Protein AF-Q6XIW9-F1 (afdb_monomer)

Mean predicted aligned error: 9.24 Å

Foldseek 3Di:
DQAADDDDPQWADDNSDTHNADDFQFEDDPRYTDGADPQARHANDNDQQGHPHGDPCWFRDNSHTHNAADFQWEQDPNGTDGEDPQARHAHDHDQQGHPHGDPQWADDNSHTHHADQQWEQDPVVRDTHGEDPQAPGAHDHDQQTHPAGDPPWFAQPVSRGTDHQDDDDPPDDPDDDDDRRPTDD

Structure (mmCIF, N/CA/C/O backbone):
data_AF-Q6XIW9-F1
#
_entry.id   AF-Q6XIW9-F1
#
loop_
_atom_site.group_PDB
_atom_site.id
_atom_site.type_symbol
_atom_site.label_atom_id
_atom_site.label_alt_id
_atom_site.label_comp_id
_atom_site.label_asym_id
_atom_site.label_entity_id
_atom_site.label_seq_id
_atom_site.pdbx_PDB_ins_code
_atom_site.Cartn_x
_atom_site.Cartn_y
_atom_site.Cartn_z
_atom_site.occupancy
_atom_site.B_iso_or_equiv
_atom_site.auth_seq_id
_atom_site.auth_comp_id
_atom_site.auth_asym_id
_atom_site.auth_atom_id
_atom_site.pdbx_PDB_model_num
ATOM 1 N N . ARG A 1 1 ? -23.287 0.202 49.240 1.00 49.03 1 ARG A N 1
ATOM 2 C CA . ARG A 1 1 ? -21.920 0.580 49.681 1.00 49.03 1 ARG A CA 1
ATOM 3 C C . ARG A 1 1 ? -20.988 0.282 48.503 1.00 49.03 1 ARG A C 1
ATOM 5 O O . ARG A 1 1 ? -20.783 -0.885 48.212 1.00 49.03 1 ARG A O 1
ATOM 12 N N . THR A 1 2 ? -20.553 1.302 47.763 1.00 61.16 2 THR A N 1
ATOM 13 C CA . THR A 1 2 ? -19.802 1.214 46.491 1.00 61.16 2 THR A CA 1
ATOM 14 C C . THR A 1 2 ? -18.292 1.179 46.742 1.00 61.16 2 THR A C 1
ATOM 16 O O . THR A 1 2 ? -17.589 2.167 46.564 1.00 61.16 2 THR A O 1
ATOM 19 N N . ASN A 1 3 ? -17.796 0.061 47.274 1.00 70.12 3 ASN A N 1
ATOM 20 C CA . ASN A 1 3 ? -16.362 -0.133 47.512 1.00 70.12 3 ASN A CA 1
ATOM 21 C C . ASN A 1 3 ? -16.025 -1.629 47.446 1.00 70.12 3 ASN A C 1
ATOM 23 O O . ASN A 1 3 ? -15.619 -2.251 48.427 1.00 70.12 3 ASN A O 1
ATOM 27 N N . CYS A 1 4 ? -16.343 -2.236 46.305 1.00 81.69 4 CYS A N 1
ATOM 28 C CA . CYS A 1 4 ? -16.067 -3.636 46.047 1.00 81.69 4 CYS A CA 1
ATOM 29 C C . CYS A 1 4 ? -14.591 -3.822 45.683 1.00 81.69 4 CYS A C 1
ATOM 31 O O . CYS A 1 4 ? -14.048 -3.055 44.890 1.00 81.69 4 CYS A O 1
ATOM 33 N N . SER A 1 5 ? -13.950 -4.842 46.249 1.00 84.81 5 SER A N 1
ATOM 34 C CA . SER A 1 5 ? -12.561 -5.214 45.952 1.00 84.81 5 SER A CA 1
ATOM 35 C C . SER A 1 5 ? -12.439 -6.563 45.242 1.00 84.81 5 SER A C 1
ATOM 37 O O . SER A 1 5 ? -11.361 -6.897 44.759 1.00 84.81 5 SER A O 1
ATOM 39 N N . ASN A 1 6 ? -13.519 -7.348 45.172 1.00 86.31 6 ASN A N 1
ATOM 40 C CA . ASN A 1 6 ? -13.535 -8.651 44.515 1.00 86.31 6 ASN A CA 1
ATOM 41 C C . ASN A 1 6 ? -14.939 -8.969 43.987 1.00 86.31 6 ASN A C 1
ATOM 43 O O . ASN A 1 6 ? -15.930 -8.750 44.682 1.00 86.31 6 ASN A O 1
ATOM 47 N N . CYS A 1 7 ? -15.012 -9.501 42.772 1.00 89.81 7 CYS A N 1
ATOM 48 C CA . CYS A 1 7 ? -16.256 -9.811 42.091 1.00 89.81 7 CYS A CA 1
ATOM 49 C C . CYS A 1 7 ? -16.487 -11.320 42.002 1.00 89.81 7 CYS A C 1
ATOM 51 O O . CYS A 1 7 ? -15.556 -12.111 41.856 1.00 89.81 7 CYS A O 1
ATOM 53 N N . SER A 1 8 ? -17.754 -11.733 42.081 1.00 91.44 8 SER A N 1
ATOM 54 C CA . SER A 1 8 ? -18.134 -13.120 41.806 1.00 91.44 8 SER A CA 1
ATOM 55 C C . SER A 1 8 ? -17.713 -13.527 40.391 1.00 91.44 8 SER A C 1
ATOM 57 O O . SER A 1 8 ? -17.615 -12.691 39.494 1.00 91.44 8 SER A O 1
ATOM 59 N N . LYS A 1 9 ? -17.477 -14.825 40.178 1.00 87.81 9 LYS A N 1
ATOM 60 C CA . LYS A 1 9 ? -17.025 -15.356 38.884 1.00 87.81 9 LYS A CA 1
ATOM 61 C C . LYS A 1 9 ? -17.971 -14.925 37.751 1.00 87.81 9 LYS A C 1
ATOM 63 O O . LYS A 1 9 ? -19.173 -15.151 37.848 1.00 87.81 9 LYS A O 1
ATOM 68 N N . GLY A 1 10 ? -17.411 -14.352 36.683 1.00 86.81 10 GLY A N 1
ATOM 69 C CA . GLY A 1 10 ? -18.165 -13.837 35.531 1.00 86.81 10 GLY A CA 1
ATOM 70 C C . GLY A 1 10 ? -18.572 -12.362 35.631 1.00 86.81 10 GLY A C 1
ATOM 71 O O . GLY A 1 10 ? -19.269 -11.877 34.747 1.00 86.81 10 GLY A O 1
ATOM 72 N N . LEU A 1 11 ? -18.157 -11.662 36.691 1.00 92.88 11 LEU A N 1
ATOM 73 C CA . LEU A 1 11 ? -18.273 -10.212 36.819 1.00 92.88 11 LEU A CA 1
ATOM 74 C C . LEU A 1 11 ? -16.888 -9.561 36.798 1.00 92.88 11 LEU A C 1
ATOM 76 O O . LEU A 1 11 ? -15.910 -10.121 37.290 1.00 92.88 11 LEU A O 1
ATOM 80 N N . GLU A 1 12 ? -16.853 -8.334 36.300 1.00 93.94 12 GLU A N 1
ATOM 81 C CA . GLU A 1 12 ? -15.661 -7.523 36.109 1.00 93.94 12 GLU A CA 1
ATOM 82 C C . GLU A 1 12 ? -15.655 -6.349 37.092 1.00 93.94 12 GLU A C 1
ATOM 84 O O . GLU A 1 12 ? -16.654 -5.637 37.237 1.00 93.94 12 GLU A O 1
ATOM 89 N N . LEU A 1 13 ? -14.529 -6.127 37.765 1.00 93.62 13 LEU A N 1
ATOM 90 C CA . LEU A 1 13 ? -14.358 -5.014 38.690 1.00 93.62 13 LEU A CA 1
ATOM 91 C C . LEU A 1 13 ? -14.046 -3.717 37.931 1.00 93.62 13 LEU A C 1
ATOM 93 O O . LEU A 1 13 ? -13.037 -3.622 37.231 1.00 93.62 13 LEU A O 1
ATOM 97 N N . GLN A 1 14 ? -14.865 -2.684 38.130 1.00 93.44 14 GLN A N 1
ATOM 98 C CA . GLN A 1 14 ? -14.654 -1.348 37.575 1.00 93.44 14 GLN A CA 1
ATOM 99 C C . GLN A 1 14 ? -15.041 -0.270 38.592 1.00 93.44 14 GLN A C 1
ATOM 101 O O . GLN A 1 14 ? -16.184 -0.208 39.031 1.00 93.44 14 GLN A O 1
ATOM 106 N N . ASN A 1 15 ? -14.094 0.600 38.960 1.00 89.88 15 ASN A N 1
ATOM 107 C CA . ASN A 1 15 ? -14.312 1.723 39.889 1.00 89.88 15 ASN A CA 1
ATOM 108 C C . ASN A 1 15 ? -15.028 1.330 41.204 1.00 89.88 15 ASN A C 1
ATOM 110 O O . ASN A 1 15 ? -15.858 2.078 41.713 1.00 89.88 15 ASN A O 1
ATOM 114 N N . GLY A 1 16 ? -14.718 0.150 41.753 1.00 89.19 16 GLY A N 1
ATOM 115 C CA . GLY A 1 16 ? -15.326 -0.343 42.995 1.00 89.19 16 GLY A CA 1
ATOM 116 C C . GLY A 1 16 ? -16.720 -0.963 42.833 1.00 89.19 16 GLY A C 1
ATOM 117 O O . GLY A 1 16 ? -17.386 -1.219 43.838 1.00 89.19 16 GLY A O 1
ATOM 118 N N . GLU A 1 17 ? -17.159 -1.227 41.601 1.00 92.12 17 GLU A N 1
ATOM 119 C CA . GLU A 1 17 ? -18.410 -1.914 41.267 1.00 92.12 17 GLU A CA 1
ATOM 120 C C . GLU A 1 17 ? -18.136 -3.170 40.434 1.00 92.12 17 GLU A C 1
ATOM 122 O O . GLU A 1 17 ? -17.231 -3.185 39.602 1.00 92.12 17 GLU A O 1
ATOM 127 N N . CYS A 1 18 ? -18.936 -4.216 40.635 1.00 93.00 18 CYS A N 1
ATOM 128 C CA . CYS A 1 18 ? -18.905 -5.410 39.794 1.00 93.00 18 CYS A CA 1
ATOM 129 C C . CYS A 1 18 ? -19.936 -5.280 38.679 1.00 93.00 18 CYS A C 1
ATOM 131 O O . CYS A 1 18 ? -21.112 -5.034 38.951 1.00 93.00 18 CYS A O 1
ATOM 133 N N . ARG A 1 19 ? -19.501 -5.458 37.435 1.00 92.50 19 ARG A N 1
ATOM 134 C CA . ARG A 1 19 ? -20.331 -5.314 36.236 1.00 92.50 19 ARG A CA 1
ATOM 135 C C . ARG A 1 19 ? -20.256 -6.579 35.394 1.00 92.50 19 ARG A C 1
ATOM 137 O O . ARG A 1 19 ? -19.263 -7.289 35.437 1.00 92.50 19 ARG A O 1
ATOM 144 N N . THR A 1 20 ? -21.299 -6.875 34.628 1.00 92.38 20 THR A N 1
ATOM 145 C CA . THR A 1 20 ? -21.297 -8.023 33.702 1.00 92.38 20 THR A CA 1
ATOM 146 C C . THR A 1 20 ? -20.416 -7.779 32.481 1.00 92.38 20 THR A C 1
ATOM 148 O O . THR A 1 20 ? -19.881 -8.716 31.906 1.00 92.38 20 THR A O 1
ATOM 151 N N . THR A 1 21 ? -20.269 -6.516 32.087 1.00 92.31 21 THR A N 1
ATOM 152 C CA . THR A 1 21 ? -19.436 -6.073 30.969 1.00 92.31 21 THR A CA 1
ATOM 153 C C . THR A 1 21 ? -18.747 -4.770 31.344 1.00 92.31 21 THR A C 1
ATOM 155 O O . THR A 1 21 ? -19.343 -3.908 31.999 1.00 92.31 21 THR A O 1
ATOM 158 N N . CYS A 1 22 ? -17.495 -4.615 30.921 1.00 94.50 22 CYS A N 1
ATOM 159 C CA . CYS A 1 22 ? -16.774 -3.360 31.079 1.00 94.50 22 CYS A CA 1
ATOM 160 C C . CYS A 1 22 ? -17.445 -2.235 30.289 1.00 94.50 22 CYS A C 1
ATOM 162 O O . CYS A 1 22 ? -18.002 -2.472 29.220 1.00 94.50 22 CYS A O 1
ATOM 164 N N . ALA A 1 23 ? -17.405 -1.015 30.830 1.00 94.69 23 ALA A N 1
ATOM 165 C CA . ALA A 1 23 ? -17.865 0.162 30.097 1.00 94.69 23 ALA A CA 1
ATOM 166 C C . ALA A 1 23 ? -16.987 0.441 28.863 1.00 94.69 23 ALA A C 1
ATOM 168 O O . ALA A 1 23 ? -15.820 0.043 28.835 1.00 94.69 23 ALA A O 1
ATOM 169 N N . ASP A 1 24 ? -17.521 1.188 27.895 1.00 94.38 24 ASP A N 1
ATOM 170 C CA . ASP A 1 24 ? -16.767 1.629 26.717 1.00 94.38 24 ASP A CA 1
ATOM 171 C C . ASP A 1 24 ? -15.449 2.313 27.113 1.00 94.38 24 ASP A C 1
ATOM 173 O O . ASP A 1 24 ? -15.343 2.987 28.144 1.00 94.38 24 ASP A O 1
ATOM 177 N N . GLY A 1 25 ? -14.413 2.106 26.303 1.00 95.75 25 GLY A N 1
ATOM 178 C CA . GLY A 1 25 ? -13.040 2.498 26.622 1.00 95.75 25 GLY A CA 1
ATOM 179 C C . GLY A 1 25 ? -12.308 1.545 27.575 1.00 95.75 25 GLY A C 1
ATOM 180 O O . GLY A 1 25 ? -11.162 1.826 27.938 1.00 95.75 25 GLY A O 1
ATOM 181 N N . TYR A 1 26 ? -12.920 0.422 27.964 1.00 96.62 26 TYR A N 1
ATOM 182 C CA . TYR A 1 26 ? -12.302 -0.621 28.782 1.00 96.62 26 TYR A CA 1
ATOM 183 C C . TYR A 1 26 ? -12.531 -2.020 28.189 1.00 96.62 26 TYR A C 1
ATOM 185 O O . TYR A 1 26 ? -13.532 -2.271 27.525 1.00 96.62 26 TYR A O 1
ATOM 193 N N . TYR A 1 27 ? -11.617 -2.945 28.474 1.00 96.06 27 TYR A N 1
ATOM 194 C CA . TYR A 1 27 ? -11.730 -4.368 28.152 1.00 96.06 27 TYR A CA 1
ATOM 195 C C . TYR A 1 27 ? -11.583 -5.215 29.421 1.00 96.06 27 TYR A C 1
ATOM 197 O O . TYR A 1 27 ? -11.014 -4.760 30.417 1.00 96.06 27 TYR A O 1
ATOM 205 N N . SER A 1 28 ? -12.108 -6.442 29.391 1.00 95.19 28 SER A N 1
ATOM 206 C CA . SER A 1 28 ? -11.937 -7.396 30.492 1.00 95.19 28 SER A CA 1
ATOM 207 C C . SER A 1 28 ? -10.522 -7.971 30.475 1.00 95.19 28 SER A C 1
ATOM 209 O O . SER A 1 28 ? -10.100 -8.591 29.497 1.00 95.19 28 SER A O 1
ATOM 211 N N . ASP A 1 29 ? -9.807 -7.782 31.578 1.00 94.62 29 ASP A N 1
ATOM 212 C CA . ASP A 1 29 ? -8.536 -8.426 31.870 1.00 94.62 29 ASP A CA 1
ATOM 213 C C . ASP A 1 29 ? -8.636 -9.131 33.225 1.00 94.62 29 ASP A C 1
ATOM 215 O O . ASP A 1 29 ? -8.584 -8.512 34.287 1.00 94.62 29 ASP A O 1
ATOM 219 N N . ARG A 1 30 ? -8.805 -10.457 33.187 1.00 92.00 30 ARG A N 1
ATOM 220 C CA . ARG A 1 30 ? -8.793 -11.332 34.376 1.00 92.00 30 ARG A CA 1
ATOM 221 C C . ARG A 1 30 ? -9.758 -10.890 35.493 1.00 92.00 30 ARG A C 1
ATOM 223 O O . ARG A 1 30 ? -9.406 -10.963 36.669 1.00 92.00 30 ARG A O 1
ATOM 230 N N . GLY A 1 31 ? -10.978 -10.478 35.142 1.00 90.94 31 GLY A N 1
ATOM 231 C CA . GLY A 1 31 ? -11.993 -10.053 36.115 1.00 90.94 31 GLY A CA 1
ATOM 232 C C . GLY A 1 31 ? -11.900 -8.576 36.511 1.00 90.94 31 GLY A C 1
ATOM 233 O O . GLY A 1 31 ? -12.562 -8.157 37.462 1.00 90.94 31 GLY A O 1
ATOM 234 N N . ILE A 1 32 ? -11.063 -7.783 35.837 1.00 93.69 32 ILE A N 1
ATOM 235 C CA . ILE A 1 32 ? -10.900 -6.344 36.059 1.00 93.69 32 ILE A CA 1
ATOM 236 C C . ILE A 1 32 ? -11.058 -5.621 34.722 1.00 93.69 32 ILE A C 1
ATOM 238 O O . ILE A 1 32 ? -10.520 -6.042 33.701 1.00 93.69 32 ILE A O 1
ATOM 242 N N . CYS A 1 33 ? -11.751 -4.487 34.730 1.00 95.75 33 CYS A N 1
ATOM 243 C CA . CYS A 1 33 ? -11.840 -3.631 33.556 1.00 95.75 33 CYS A CA 1
ATOM 244 C C . CYS A 1 33 ? -10.585 -2.765 33.414 1.00 95.75 33 CYS A C 1
ATOM 246 O O . CYS A 1 33 ? -10.398 -1.789 34.148 1.00 95.75 33 CYS A O 1
ATOM 248 N N . ALA A 1 34 ? -9.741 -3.097 32.441 1.00 95.94 34 ALA A N 1
ATOM 249 C CA . ALA A 1 34 ? -8.544 -2.342 32.086 1.00 95.94 34 ALA A CA 1
ATOM 250 C C . ALA A 1 34 ? -8.830 -1.379 30.924 1.00 95.94 34 ALA A C 1
ATOM 252 O O . ALA A 1 34 ? -9.657 -1.661 30.063 1.00 95.94 34 ALA A O 1
ATOM 253 N N . LYS A 1 35 ? -8.164 -0.219 30.891 1.00 96.69 35 LYS A N 1
ATOM 254 C CA . LYS A 1 35 ? -8.382 0.787 29.837 1.00 96.69 35 LYS A CA 1
ATOM 255 C C . LYS A 1 35 ? -7.876 0.305 28.477 1.00 96.69 35 LYS A C 1
ATOM 257 O O . LYS A 1 35 ? -6.808 -0.299 28.384 1.00 96.69 35 LYS A O 1
ATOM 262 N N . CYS A 1 36 ? -8.612 0.658 27.432 1.00 97.69 36 CYS A N 1
ATOM 263 C CA . CYS A 1 36 ? -8.179 0.542 26.046 1.00 97.69 36 CYS A CA 1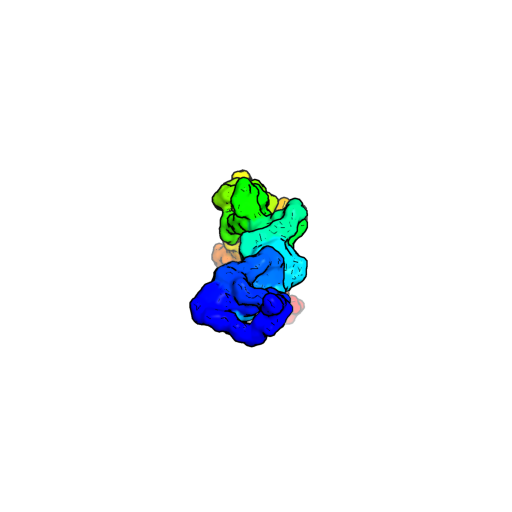
ATOM 264 C C . CYS A 1 36 ? -7.010 1.480 25.723 1.00 97.69 36 CYS A C 1
ATOM 266 O O . CYS A 1 36 ? -6.731 2.442 26.446 1.00 97.69 36 CYS A O 1
ATOM 268 N N . TYR A 1 37 ? -6.354 1.232 24.587 1.00 97.38 37 TYR A N 1
ATOM 269 C CA . TYR A 1 37 ? -5.427 2.200 24.010 1.00 97.38 37 TYR A CA 1
ATOM 270 C C . TYR A 1 37 ? -6.163 3.503 23.646 1.00 97.38 37 TYR A C 1
ATOM 272 O O . TYR A 1 37 ? -7.317 3.465 23.223 1.00 97.38 37 TYR A O 1
ATOM 280 N N . LEU A 1 38 ? -5.495 4.656 23.793 1.00 95.19 38 LEU A N 1
ATOM 281 C CA . LEU A 1 38 ? -6.137 5.983 23.754 1.00 95.19 38 LEU A CA 1
ATOM 282 C C . LEU A 1 38 ? -6.871 6.309 22.444 1.00 95.19 38 LEU A C 1
ATOM 284 O O . LEU A 1 38 ? -7.744 7.170 22.437 1.00 95.19 38 LEU A O 1
ATOM 288 N N . SER A 1 39 ? -6.500 5.659 21.337 1.00 94.69 39 SER A N 1
ATOM 289 C CA . SER A 1 39 ? -7.117 5.881 20.025 1.00 94.69 39 SER A CA 1
ATOM 290 C C . SER A 1 39 ? -8.382 5.050 19.792 1.00 94.69 39 SER A C 1
ATOM 292 O O . SER A 1 39 ? -9.046 5.254 18.780 1.00 94.69 39 SER A O 1
ATOM 294 N N . CYS A 1 40 ? -8.707 4.097 20.671 1.00 96.94 40 CYS A N 1
ATOM 295 C CA . CYS A 1 40 ? -9.878 3.236 20.526 1.00 96.94 40 CYS A CA 1
ATOM 296 C C . CYS A 1 40 ? -11.088 3.818 21.270 1.00 96.94 40 CYS A C 1
ATOM 298 O O . CYS A 1 40 ? -10.949 4.344 22.373 1.00 96.94 40 CYS A O 1
ATOM 300 N N . HIS A 1 41 ? -12.289 3.635 20.720 1.00 96.88 41 HIS A N 1
ATOM 301 C CA . HIS A 1 41 ? -13.531 3.836 21.472 1.00 96.88 41 HIS A CA 1
ATOM 302 C C . HIS A 1 41 ? -13.879 2.591 22.302 1.00 96.88 41 HIS A C 1
ATOM 304 O O . HIS A 1 41 ? -14.126 2.690 23.500 1.00 96.88 41 HIS A O 1
ATOM 310 N N . THR A 1 42 ? -13.798 1.405 21.695 1.00 97.25 42 THR A N 1
ATOM 311 C CA . THR A 1 42 ? -13.854 0.101 22.378 1.00 97.25 42 THR A CA 1
ATOM 312 C C . THR A 1 42 ? -12.724 -0.789 21.870 1.00 97.25 42 THR A C 1
ATOM 314 O O . THR A 1 42 ? -12.196 -0.570 20.775 1.00 97.25 42 THR A O 1
ATOM 317 N N . CYS A 1 43 ? -12.307 -1.780 22.656 1.00 97.44 43 CYS A N 1
ATOM 318 C CA . CYS A 1 43 ? -11.175 -2.636 22.317 1.00 97.44 43 CYS A CA 1
ATOM 319 C C . CYS A 1 43 ? -11.358 -4.065 22.832 1.00 97.44 43 CYS A C 1
ATOM 321 O O . CYS A 1 43 ? -12.097 -4.315 23.781 1.00 97.44 43 CYS A O 1
ATOM 323 N N . SER A 1 44 ? -10.636 -4.999 22.220 1.00 96.50 44 SER A N 1
ATOM 324 C CA . SER A 1 44 ? -10.528 -6.387 22.673 1.00 96.50 44 SER A CA 1
ATOM 325 C C . SER A 1 44 ? -9.261 -6.638 23.499 1.00 96.50 44 SER A C 1
ATOM 327 O O . SER A 1 44 ? -9.000 -7.772 23.895 1.00 96.50 44 SER A O 1
ATOM 329 N N . GLY A 1 45 ? -8.430 -5.614 23.705 1.00 96.75 45 GLY A N 1
ATOM 330 C CA . GLY A 1 45 ? -7.164 -5.720 24.416 1.00 96.75 45 GLY A CA 1
ATOM 331 C C . GLY A 1 45 ? -6.417 -4.385 24.518 1.00 96.75 45 GLY A C 1
ATOM 332 O O . GLY A 1 45 ? -6.890 -3.361 24.021 1.00 96.75 45 GLY A O 1
ATOM 333 N N . PRO A 1 46 ? -5.235 -4.374 25.156 1.00 96.25 46 PRO A N 1
ATOM 334 C CA . PRO A 1 46 ? -4.535 -3.138 25.506 1.00 96.25 46 PRO A CA 1
ATOM 335 C C . PRO A 1 46 ? -3.784 -2.477 24.343 1.00 96.25 46 PRO A C 1
ATOM 337 O O . PRO A 1 46 ? -3.293 -1.357 24.493 1.00 96.25 46 PRO A O 1
ATOM 340 N N . ARG A 1 47 ? -3.596 -3.167 23.212 1.00 97.50 47 ARG A N 1
ATOM 341 C CA . ARG A 1 47 ? -2.741 -2.682 22.118 1.00 97.50 47 ARG A CA 1
ATOM 342 C C . ARG A 1 47 ? -3.507 -1.776 21.156 1.00 97.50 47 ARG A C 1
ATOM 344 O O . ARG A 1 47 ? -4.705 -1.927 20.952 1.00 97.50 47 ARG A O 1
ATOM 351 N N . ARG A 1 48 ? -2.770 -0.884 20.486 1.00 96.19 48 ARG A N 1
ATOM 352 C CA . ARG A 1 48 ? -3.308 0.053 19.481 1.00 96.19 48 ARG A CA 1
ATOM 353 C C . ARG A 1 48 ? -4.029 -0.611 18.304 1.00 96.19 48 ARG A C 1
ATOM 355 O O . ARG A 1 48 ? -4.910 0.008 17.730 1.00 96.19 48 ARG A O 1
ATOM 362 N N . ASN A 1 49 ? -3.662 -1.851 17.972 1.00 96.62 49 ASN A N 1
ATOM 363 C CA . ASN A 1 49 ? -4.245 -2.657 16.895 1.00 96.62 49 ASN A CA 1
ATOM 364 C C . ASN A 1 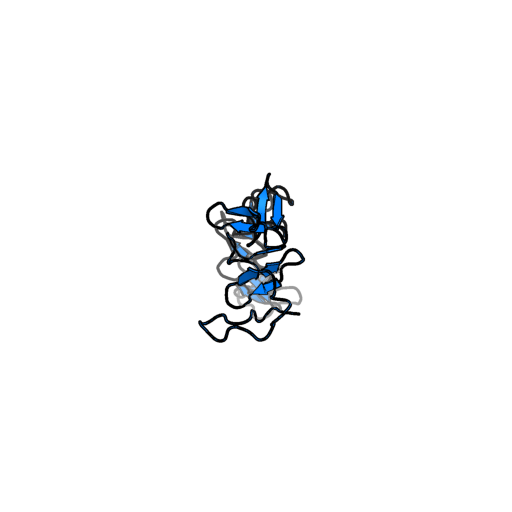49 ? -5.309 -3.655 17.385 1.00 96.62 49 ASN A C 1
ATOM 366 O O . ASN A 1 49 ? -5.603 -4.641 16.713 1.00 96.62 49 ASN A O 1
ATOM 370 N N . GLN A 1 50 ? -5.829 -3.444 18.592 1.00 97.50 50 GLN A N 1
ATOM 371 C CA . GLN A 1 50 ? -6.899 -4.241 19.189 1.00 97.50 50 GLN A CA 1
ATOM 372 C C . GLN A 1 50 ? -8.157 -3.392 19.409 1.00 97.50 50 GLN A C 1
ATOM 374 O O . GLN A 1 50 ? -8.978 -3.713 20.269 1.00 97.50 50 GLN A O 1
ATOM 379 N N . CYS A 1 51 ? -8.314 -2.297 18.662 1.00 96.94 51 CYS A N 1
ATOM 380 C CA . CYS A 1 51 ? -9.555 -1.538 18.649 1.00 96.94 51 CYS A CA 1
ATOM 381 C C . CYS A 1 51 ? -10.661 -2.360 17.970 1.00 96.94 51 CYS A C 1
ATOM 383 O O . CYS A 1 51 ? -10.436 -3.020 16.956 1.00 96.94 51 CYS A O 1
ATOM 385 N N . VAL A 1 52 ? -11.866 -2.288 18.529 1.00 95.56 52 VAL A N 1
ATOM 386 C CA . VAL 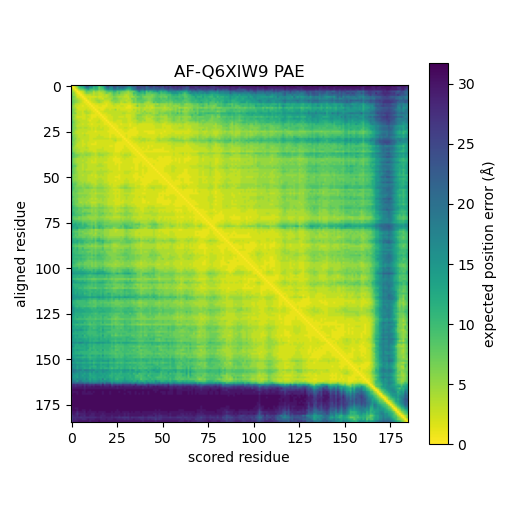A 1 52 ? -13.086 -2.896 17.972 1.00 95.56 52 VAL A CA 1
ATOM 387 C C . VAL A 1 52 ? -13.979 -1.815 17.370 1.00 95.56 52 VAL A C 1
ATOM 389 O O . VAL A 1 52 ? -14.555 -2.014 16.306 1.00 95.56 52 VAL A O 1
ATOM 392 N N . GLN A 1 53 ? -14.055 -0.648 18.013 1.00 95.62 53 GLN A N 1
ATOM 393 C CA . GLN A 1 53 ? -14.717 0.537 17.472 1.00 95.62 53 GLN A CA 1
ATOM 394 C C . GLN A 1 53 ? -13.828 1.761 17.642 1.00 95.62 53 GLN A C 1
ATOM 396 O O . GLN A 1 53 ? -13.057 1.870 18.603 1.00 95.62 53 GLN A O 1
ATOM 401 N N . CYS A 1 54 ? -13.978 2.698 16.714 1.00 95.62 54 CYS A N 1
ATOM 402 C CA . CYS A 1 54 ? -13.232 3.945 16.691 1.00 95.62 54 CYS A CA 1
ATOM 403 C C . CYS A 1 54 ? -14.081 5.125 17.168 1.00 95.62 54 CYS A C 1
ATOM 405 O O . CYS A 1 54 ? -15.310 5.058 17.106 1.00 95.62 54 CYS A O 1
ATOM 407 N N . PRO A 1 55 ? -13.442 6.209 17.645 1.00 95.12 55 PRO A N 1
ATOM 408 C CA . PRO A 1 55 ? -14.132 7.462 17.922 1.00 95.12 55 PRO A CA 1
ATOM 409 C C . PRO A 1 55 ? -14.922 7.958 16.703 1.00 95.12 55 PRO A C 1
ATOM 411 O O . PRO A 1 55 ? -14.582 7.648 15.560 1.00 95.12 55 PRO A O 1
ATOM 414 N N . ALA A 1 56 ? -15.961 8.760 16.933 1.00 93.81 56 ALA A N 1
ATOM 415 C CA . ALA A 1 56 ? -16.787 9.297 15.853 1.00 93.81 56 ALA A CA 1
ATOM 416 C C . ALA A 1 56 ? -15.937 10.016 14.784 1.00 93.81 56 ALA A C 1
ATOM 418 O O . ALA A 1 56 ? -15.063 10.823 15.103 1.00 93.81 56 ALA A O 1
ATOM 419 N N . GLY A 1 57 ? -16.197 9.702 13.512 1.00 92.38 57 GLY A N 1
ATOM 420 C CA . GLY A 1 57 ? -15.464 10.230 12.355 1.00 92.38 57 GLY A CA 1
ATOM 421 C C . GLY A 1 57 ? -14.202 9.446 11.973 1.00 92.38 57 GLY A C 1
ATOM 422 O O . GLY A 1 57 ? -13.758 9.555 10.834 1.00 92.38 57 GLY A O 1
ATOM 423 N N . TRP A 1 58 ? -13.662 8.613 12.865 1.00 95.12 58 TRP A N 1
ATOM 424 C CA . TRP A 1 58 ? -12.481 7.795 12.590 1.00 95.12 58 TRP A CA 1
ATOM 425 C C . TRP A 1 58 ? -12.868 6.461 11.949 1.00 95.12 58 TRP A C 1
ATOM 427 O O . TRP A 1 58 ? -13.966 5.941 12.148 1.00 95.12 58 TRP A O 1
ATOM 437 N N . GLN A 1 59 ? -11.942 5.895 11.188 1.00 95.31 59 GLN A N 1
ATOM 438 C CA . GLN A 1 59 ? -12.098 4.647 10.462 1.00 95.31 59 GLN A CA 1
ATOM 439 C C . GLN A 1 59 ? -11.282 3.532 11.115 1.00 95.31 59 GLN A C 1
ATOM 441 O O . GLN A 1 59 ? -10.125 3.732 11.490 1.00 95.31 59 GLN A O 1
ATOM 446 N N . LEU A 1 60 ? -11.878 2.344 11.219 1.00 95.69 60 LEU A N 1
ATOM 447 C CA . LEU A 1 60 ? -11.177 1.141 11.655 1.00 95.69 60 LEU A CA 1
ATOM 448 C C . LEU A 1 60 ? -10.455 0.514 10.457 1.00 95.69 60 LEU A C 1
ATOM 450 O O . LEU A 1 60 ? -11.095 0.172 9.463 1.00 95.69 60 LEU A O 1
ATOM 454 N N . ALA A 1 61 ? -9.141 0.335 10.567 1.00 96.50 61 ALA A N 1
ATOM 455 C CA . ALA A 1 61 ? -8.302 -0.350 9.590 1.00 96.50 61 ALA A CA 1
ATOM 456 C C . ALA A 1 61 ? -7.427 -1.381 10.313 1.00 96.50 61 ALA A C 1
ATOM 458 O O . ALA A 1 61 ? -6.596 -1.027 11.143 1.00 96.50 61 ALA A O 1
ATOM 459 N N . ALA A 1 62 ? -7.630 -2.672 10.028 1.00 94.31 62 ALA A N 1
ATOM 460 C CA . ALA A 1 62 ? -6.851 -3.774 10.612 1.00 94.31 62 ALA A CA 1
ATOM 461 C C . ALA A 1 62 ? -6.696 -3.720 12.155 1.00 94.31 62 ALA A C 1
ATOM 463 O O . ALA A 1 62 ? -5.640 -4.048 12.698 1.00 94.31 62 ALA A O 1
ATOM 464 N N . GLY A 1 63 ? -7.757 -3.313 12.861 1.00 95.12 63 GLY A N 1
ATOM 465 C CA . GLY A 1 63 ? -7.779 -3.204 14.325 1.00 95.12 63 GLY A CA 1
ATOM 466 C C . GLY A 1 63 ? -7.220 -1.891 14.881 1.00 95.12 63 GLY A C 1
ATOM 467 O O . GLY A 1 63 ? -7.189 -1.715 16.096 1.00 95.12 63 GLY A O 1
ATOM 468 N N . GLU A 1 64 ? -6.790 -0.963 14.028 1.00 96.56 64 GLU A N 1
ATOM 469 C CA . GLU A 1 64 ? -6.330 0.373 14.403 1.00 96.56 64 GLU A CA 1
ATOM 470 C C . GLU A 1 64 ? -7.327 1.446 13.965 1.00 96.56 64 GLU A C 1
ATOM 472 O O . GLU A 1 64 ? -7.999 1.313 12.944 1.00 96.56 64 GLU A O 1
ATOM 477 N N . CYS A 1 65 ? -7.411 2.531 14.730 1.00 96.00 65 CYS A N 1
ATOM 478 C CA . CYS A 1 65 ? -8.253 3.672 14.392 1.00 96.00 65 CYS A CA 1
ATOM 479 C C . CYS A 1 65 ? -7.433 4.768 13.719 1.00 96.00 65 CYS A C 1
ATOM 481 O O . CYS A 1 65 ? -6.434 5.227 14.274 1.00 96.00 65 CYS A O 1
ATOM 483 N N . HIS A 1 66 ? -7.904 5.228 12.563 1.00 95.62 66 HIS A N 1
ATOM 484 C CA . HIS A 1 66 ? -7.282 6.290 11.776 1.00 95.62 66 HIS A CA 1
ATOM 485 C C . HIS A 1 66 ? -8.298 7.391 11.435 1.00 95.62 66 HIS A C 1
ATOM 487 O O . HIS A 1 66 ? -9.476 7.084 11.277 1.00 95.62 66 HIS A O 1
ATOM 493 N N . PRO A 1 67 ? -7.887 8.662 11.281 1.00 94.44 67 PRO A N 1
ATOM 494 C CA . PRO A 1 67 ? -8.792 9.719 10.816 1.00 94.44 67 PRO A CA 1
ATOM 495 C C . PRO A 1 67 ? -9.357 9.440 9.414 1.00 94.44 67 PRO A C 1
ATOM 497 O O . PRO A 1 67 ? -10.530 9.685 9.151 1.00 94.44 67 PRO A O 1
ATOM 500 N N . GLU A 1 68 ? -8.531 8.866 8.538 1.00 94.31 68 GLU A N 1
ATOM 501 C CA . GLU A 1 68 ? -8.871 8.438 7.178 1.00 94.31 68 GLU A CA 1
ATOM 502 C C . GLU A 1 68 ? -8.253 7.062 6.903 1.00 94.31 68 GLU A C 1
ATOM 504 O O . GLU A 1 68 ? -7.375 6.618 7.648 1.00 94.31 68 GLU A O 1
ATOM 509 N N . CYS A 1 69 ? -8.696 6.369 5.849 1.00 95.81 69 CYS A N 1
ATOM 510 C CA . CYS A 1 69 ? -8.120 5.067 5.519 1.00 95.81 69 CYS A CA 1
ATOM 511 C C . CYS A 1 69 ? -6.635 5.201 5.148 1.00 95.81 69 CYS A C 1
ATOM 513 O O . CYS A 1 69 ? -6.307 5.994 4.264 1.00 95.81 69 CYS A O 1
ATOM 515 N N . PRO A 1 70 ? -5.736 4.451 5.814 1.00 95.62 70 PRO A N 1
ATOM 516 C CA . PRO A 1 70 ? -4.312 4.511 5.520 1.00 95.62 70 PRO A CA 1
ATOM 517 C C . PRO A 1 70 ? -3.995 3.904 4.146 1.00 95.62 70 PRO A C 1
ATOM 519 O O . PRO A 1 70 ? -4.811 3.200 3.550 1.00 95.62 70 PRO A O 1
ATOM 522 N N . GLU A 1 71 ? -2.777 4.147 3.658 1.00 95.06 71 GLU A N 1
ATOM 523 C CA . GLU A 1 71 ? -2.293 3.579 2.396 1.00 95.06 71 GLU A CA 1
ATOM 524 C C . GLU A 1 71 ? -2.440 2.047 2.373 1.00 95.06 71 GLU A C 1
ATOM 526 O O . GLU A 1 71 ? -2.199 1.362 3.370 1.00 95.06 71 GLU A O 1
ATOM 531 N N . GLY A 1 72 ? -2.860 1.504 1.228 1.00 96.12 72 GLY A N 1
ATOM 532 C CA . GLY A 1 72 ? -3.183 0.084 1.085 1.00 96.12 72 GLY A CA 1
ATOM 533 C C . GLY A 1 72 ? -4.582 -0.296 1.579 1.00 96.12 72 GLY A C 1
ATOM 534 O O . GLY A 1 72 ? -4.912 -1.484 1.585 1.00 96.12 72 GLY A O 1
ATOM 535 N N . PHE A 1 73 ? -5.411 0.681 1.960 1.00 97.44 73 PHE A N 1
ATOM 536 C CA . PHE A 1 73 ? -6.825 0.496 2.269 1.00 97.44 73 PHE A CA 1
ATOM 537 C C . PHE A 1 73 ? -7.697 1.474 1.477 1.00 97.44 73 PHE A C 1
ATOM 539 O O . PHE A 1 73 ? -7.289 2.595 1.185 1.00 97.44 73 PHE A O 1
ATOM 546 N N . TYR A 1 74 ? -8.925 1.058 1.181 1.00 96.38 74 TYR A N 1
ATOM 547 C CA . TYR A 1 74 ? -9.970 1.901 0.612 1.00 96.38 74 TYR A CA 1
ATOM 548 C C . TYR A 1 74 ? -11.158 1.988 1.571 1.00 96.38 74 TYR A C 1
ATOM 550 O O . TYR A 1 74 ? -11.374 1.115 2.419 1.00 96.38 74 TYR A O 1
ATOM 558 N N . LYS A 1 75 ? -11.929 3.069 1.456 1.00 95.19 75 LYS A N 1
ATOM 559 C CA . LYS A 1 75 ? -13.125 3.285 2.270 1.00 95.19 75 LYS A CA 1
ATOM 560 C C . LYS A 1 75 ? -14.295 2.482 1.703 1.00 95.19 75 LYS A C 1
ATOM 562 O O . LYS A 1 75 ? -14.586 2.580 0.517 1.00 95.19 75 LYS A O 1
ATOM 567 N N . SER A 1 76 ? -14.993 1.756 2.569 1.00 93.19 76 SER A N 1
ATOM 568 C CA . SER A 1 76 ? -16.232 1.036 2.259 1.00 93.19 76 SER A CA 1
ATOM 569 C C . SER A 1 76 ? -17.318 1.348 3.294 1.00 93.19 76 SER A C 1
ATOM 571 O O . SER A 1 76 ? -17.043 1.993 4.311 1.00 93.19 76 SER A O 1
ATOM 573 N N . ASP A 1 77 ? -18.527 0.822 3.090 1.00 89.31 77 ASP A N 1
ATOM 574 C CA . ASP A 1 77 ? -19.623 0.903 4.070 1.00 89.31 77 ASP A CA 1
ATOM 575 C C . ASP A 1 77 ? -19.289 0.221 5.411 1.00 89.31 77 ASP A C 1
ATOM 577 O O . ASP A 1 77 ? -19.871 0.545 6.445 1.00 89.31 77 ASP A O 1
ATOM 581 N N . PHE A 1 78 ? -18.311 -0.690 5.416 1.00 85.88 78 PHE A N 1
ATOM 582 C CA . PHE A 1 78 ? -17.857 -1.436 6.594 1.00 85.88 78 PHE A CA 1
ATOM 583 C C . PHE A 1 78 ? -16.543 -0.891 7.182 1.00 85.88 78 PHE A C 1
ATOM 585 O O . PHE A 1 78 ? -15.858 -1.589 7.930 1.00 85.88 78 PHE A O 1
ATOM 592 N N . GLY A 1 79 ? -16.155 0.338 6.828 1.00 88.19 79 GLY A N 1
ATOM 593 C CA . GLY A 1 79 ? -14.879 0.942 7.223 1.00 88.19 79 GLY A CA 1
ATOM 594 C C . GLY A 1 79 ? -13.764 0.683 6.208 1.00 88.19 79 GLY A C 1
ATOM 595 O O . GLY A 1 79 ? -14.031 0.484 5.019 1.00 88.19 79 GLY A O 1
ATOM 596 N N . CYS A 1 80 ? -12.507 0.712 6.654 1.00 96.50 80 CYS A N 1
ATOM 597 C CA . CYS A 1 80 ? -11.362 0.572 5.757 1.00 96.50 80 CYS A CA 1
ATOM 598 C C . CYS A 1 80 ? -11.104 -0.891 5.412 1.00 96.50 80 CYS A C 1
ATOM 600 O O . CYS A 1 80 ? -10.752 -1.697 6.275 1.00 96.50 80 CYS A O 1
ATOM 602 N N . GLN A 1 81 ? -11.225 -1.217 4.131 1.00 96.25 81 GLN A N 1
ATOM 603 C CA . GLN A 1 81 ? -10.947 -2.544 3.600 1.00 96.25 81 GLN A CA 1
ATOM 604 C C . GLN A 1 81 ? -9.604 -2.542 2.889 1.00 96.25 81 GLN A C 1
ATOM 606 O O . GLN A 1 81 ? -9.210 -1.555 2.272 1.00 96.25 81 GLN A O 1
ATOM 611 N N . LYS A 1 82 ? -8.864 -3.639 3.025 1.00 96.62 82 LYS A N 1
ATOM 612 C CA . LYS A 1 82 ? -7.528 -3.744 2.444 1.00 96.62 82 LYS A CA 1
ATOM 613 C C . LYS A 1 82 ? -7.636 -3.844 0.924 1.00 96.62 82 LYS A C 1
ATOM 615 O O . LYS A 1 82 ? -8.473 -4.583 0.410 1.00 96.62 82 LYS A O 1
ATOM 620 N N . CYS A 1 83 ? -6.758 -3.141 0.220 1.00 97.38 83 CYS A N 1
ATOM 621 C CA . CYS A 1 83 ? -6.604 -3.286 -1.218 1.00 97.38 83 CYS A CA 1
ATOM 622 C C . CYS A 1 83 ? -6.237 -4.722 -1.601 1.00 97.38 83 CYS A C 1
ATOM 624 O O . CYS A 1 83 ? -5.643 -5.468 -0.814 1.00 97.38 83 CYS A O 1
ATOM 626 N N . HIS A 1 84 ? -6.541 -5.093 -2.845 1.00 96.62 84 HIS A N 1
ATOM 627 C CA . HIS A 1 84 ? -6.039 -6.338 -3.413 1.00 96.62 84 HIS A CA 1
ATOM 628 C C . HIS A 1 84 ? -4.504 -6.368 -3.346 1.00 96.62 84 HIS A C 1
ATOM 630 O O . HIS A 1 84 ? -3.857 -5.344 -3.551 1.00 96.62 84 HIS A O 1
ATOM 636 N N . HIS A 1 85 ? -3.898 -7.532 -3.092 1.00 94.00 85 HIS A N 1
ATOM 637 C CA . HIS A 1 85 ? -2.454 -7.639 -2.811 1.00 94.00 85 HIS A CA 1
ATOM 638 C C . HIS A 1 85 ? -1.532 -7.246 -3.976 1.00 94.00 85 HIS A C 1
ATOM 640 O O . HIS A 1 85 ? -0.335 -7.090 -3.764 1.00 94.00 85 HIS A O 1
ATOM 646 N N . TYR A 1 86 ? -2.074 -7.094 -5.188 1.00 92.88 86 TYR A N 1
ATOM 647 C CA . TYR A 1 86 ? -1.342 -6.606 -6.365 1.00 92.88 86 TYR A CA 1
ATOM 648 C C . TYR A 1 86 ? -1.267 -5.075 -6.432 1.00 92.88 86 TYR A C 1
ATOM 650 O O . TYR A 1 86 ? -0.450 -4.539 -7.174 1.00 92.88 86 TYR A O 1
ATOM 658 N N . CYS A 1 87 ? -2.107 -4.368 -5.675 1.00 95.81 87 CYS A N 1
ATOM 659 C CA . CYS A 1 87 ? -2.140 -2.914 -5.664 1.00 95.81 87 CYS A CA 1
ATOM 660 C C . CYS A 1 87 ? -1.289 -2.366 -4.516 1.00 95.81 87 CYS A C 1
ATOM 662 O O . CYS A 1 87 ? -1.282 -2.913 -3.412 1.00 95.81 87 CYS A O 1
ATOM 664 N N . LYS A 1 88 ? -0.654 -1.217 -4.746 1.00 95.88 88 LYS A N 1
ATOM 665 C CA . LYS A 1 88 ? -0.099 -0.402 -3.660 1.00 95.88 88 LYS A CA 1
ATOM 666 C C . LYS A 1 88 ? -1.193 0.469 -3.034 1.00 95.88 88 LYS A C 1
ATOM 668 O O . LYS A 1 88 ? -1.361 0.478 -1.819 1.00 95.88 88 LYS A O 1
ATOM 673 N N . THR A 1 89 ? -1.992 1.131 -3.868 1.00 97.00 89 THR A N 1
ATOM 674 C CA . THR A 1 89 ? -3.220 1.832 -3.461 1.00 97.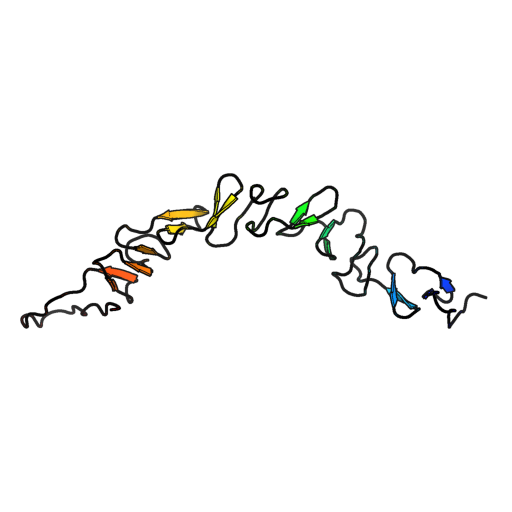00 89 THR A CA 1
ATOM 675 C C . THR A 1 89 ? -4.372 1.450 -4.376 1.00 97.00 89 THR A C 1
ATOM 677 O O . THR A 1 89 ? -4.154 1.045 -5.519 1.00 97.00 89 THR A O 1
ATOM 680 N N . CYS A 1 90 ? -5.598 1.592 -3.886 1.00 97.38 90 CYS A N 1
ATOM 681 C CA . CYS A 1 90 ? -6.818 1.265 -4.611 1.00 97.38 90 CYS A CA 1
ATOM 682 C C . CYS A 1 90 ? -7.945 2.232 -4.231 1.00 97.38 90 CYS A C 1
ATOM 684 O O . CYS A 1 90 ? -7.835 2.953 -3.237 1.00 97.38 90 CYS A O 1
ATOM 686 N N . ASN A 1 91 ? -9.012 2.261 -5.024 1.00 96.00 91 ASN A N 1
ATOM 687 C CA . ASN A 1 91 ? -10.230 3.020 -4.725 1.00 96.00 91 ASN A CA 1
ATOM 688 C C . ASN A 1 91 ? -11.452 2.131 -4.439 1.00 96.00 91 ASN A C 1
ATOM 690 O O . ASN A 1 91 ? -12.456 2.649 -3.960 1.00 96.00 91 ASN A O 1
ATOM 694 N N . ASP A 1 92 ? -11.362 0.828 -4.704 1.00 96.31 92 ASP A N 1
ATOM 695 C CA . ASP A 1 92 ? -12.439 -0.144 -4.516 1.00 96.31 92 ASP A CA 1
ATOM 696 C C . ASP A 1 92 ? -11.864 -1.562 -4.307 1.00 96.31 92 ASP A C 1
ATOM 698 O O . ASP A 1 92 ? -10.646 -1.773 -4.249 1.00 96.31 92 ASP A O 1
ATOM 702 N N . ALA A 1 93 ? -12.751 -2.545 -4.190 1.00 95.00 93 ALA A N 1
ATOM 703 C CA . ALA A 1 93 ? -12.445 -3.956 -4.079 1.00 95.00 93 ALA A CA 1
ATOM 704 C C . ALA A 1 93 ? -11.872 -4.547 -5.379 1.00 95.00 93 ALA A C 1
ATOM 706 O O . ALA A 1 93 ? -12.259 -4.197 -6.494 1.00 95.00 93 ALA A O 1
ATOM 707 N N . GLY A 1 94 ? -11.034 -5.572 -5.221 1.00 95.25 94 GLY A N 1
ATOM 708 C CA . GLY A 1 94 ? -10.576 -6.413 -6.326 1.00 95.25 94 GLY A CA 1
ATOM 709 C C . GLY A 1 94 ? -9.339 -5.890 -7.072 1.00 95.25 94 GLY A C 1
ATOM 710 O O . GLY A 1 94 ? -8.803 -4.828 -6.761 1.00 95.25 94 GLY A O 1
ATOM 711 N N . PRO A 1 95 ? -8.829 -6.676 -8.036 1.00 95.25 95 PRO A N 1
ATOM 712 C CA . PRO A 1 95 ? -7.542 -6.418 -8.688 1.00 95.25 95 PRO A CA 1
ATOM 713 C C . PRO A 1 95 ? -7.579 -5.326 -9.769 1.00 95.25 95 PRO A C 1
ATOM 715 O O . PRO A 1 95 ? -6.519 -4.872 -10.176 1.00 95.25 95 PRO A O 1
ATOM 718 N N . LEU A 1 96 ? -8.767 -4.922 -10.239 1.00 96.38 96 LEU A N 1
ATOM 719 C CA . LEU A 1 96 ? -8.958 -3.882 -11.267 1.00 96.38 96 LEU A CA 1
ATOM 720 C C . LEU A 1 96 ? -9.182 -2.479 -10.680 1.00 96.38 96 LEU A C 1
ATOM 722 O O . LEU A 1 96 ? -9.386 -1.521 -11.418 1.00 96.38 96 LEU A O 1
ATOM 726 N N . ALA A 1 97 ? -9.180 -2.358 -9.355 1.00 97.25 97 ALA A N 1
ATOM 727 C CA . ALA A 1 97 ? -9.420 -1.106 -8.647 1.00 97.25 97 ALA A CA 1
ATOM 728 C C . ALA A 1 97 ? -8.117 -0.441 -8.171 1.00 97.25 97 ALA A C 1
ATOM 730 O O . ALA A 1 97 ? -8.136 0.393 -7.262 1.00 97.25 97 ALA A O 1
ATOM 731 N N . CYS A 1 98 ? -6.963 -0.827 -8.727 1.00 97.31 98 CYS A N 1
ATOM 732 C CA . CYS A 1 98 ? -5.695 -0.225 -8.347 1.00 97.31 98 CYS A CA 1
ATOM 733 C C . CYS A 1 98 ? -5.634 1.233 -8.830 1.00 97.31 98 CYS A C 1
ATOM 735 O O . CYS A 1 98 ? -5.981 1.560 -9.963 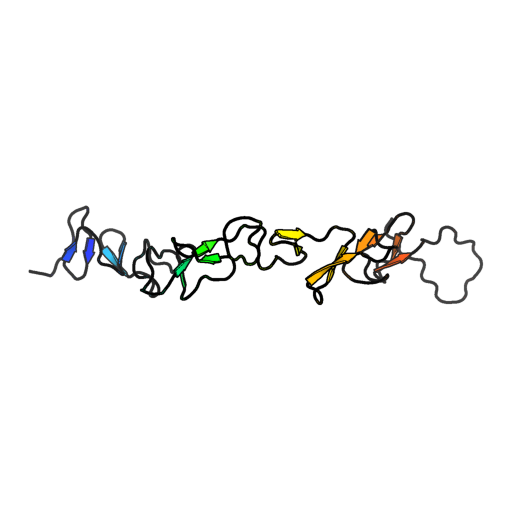1.00 97.31 98 CYS A O 1
ATOM 737 N N . THR A 1 99 ? -5.130 2.113 -7.969 1.00 96.38 99 THR A N 1
ATOM 738 C CA . THR A 1 99 ? -4.818 3.514 -8.295 1.00 96.38 99 THR A CA 1
ATOM 739 C C . THR A 1 99 ? -3.316 3.774 -8.317 1.00 96.38 99 THR A C 1
ATOM 741 O O . THR A 1 99 ? -2.866 4.756 -8.901 1.00 96.38 99 THR A O 1
ATOM 744 N N . SER A 1 100 ? -2.523 2.885 -7.715 1.00 95.62 100 SER A N 1
ATOM 745 C CA . SER A 1 100 ? -1.072 2.851 -7.872 1.00 95.62 100 SER A CA 1
ATOM 746 C C . SER A 1 100 ? -0.536 1.440 -7.670 1.00 95.62 100 SER A C 1
ATOM 748 O O . SER A 1 100 ? -1.164 0.597 -7.015 1.00 95.62 100 SER A O 1
ATOM 750 N N . CYS A 1 101 ? 0.650 1.198 -8.220 1.00 95.44 101 CYS A N 1
ATOM 751 C CA . CYS A 1 101 ? 1.271 -0.114 -8.237 1.00 95.44 101 CYS A CA 1
ATOM 752 C C . CYS A 1 101 ? 2.508 -0.199 -7.339 1.00 95.44 101 CYS A C 1
ATOM 754 O O . CYS A 1 101 ? 3.142 0.823 -7.045 1.00 95.44 101 CYS A O 1
ATOM 756 N N . PRO A 1 102 ? 2.862 -1.414 -6.887 1.00 92.75 102 PRO A N 1
ATOM 757 C CA . PRO A 1 102 ? 4.154 -1.679 -6.272 1.00 92.75 102 PRO A CA 1
ATOM 758 C C . PRO A 1 102 ? 5.320 -1.295 -7.204 1.00 92.75 102 PRO A C 1
ATOM 760 O O . PRO A 1 102 ? 5.126 -1.137 -8.413 1.00 92.75 102 PRO A O 1
ATOM 763 N N . PRO A 1 103 ? 6.549 -1.156 -6.675 1.00 88.19 103 PRO A N 1
ATOM 764 C CA . PRO A 1 103 ? 7.732 -0.909 -7.498 1.00 88.19 103 PRO A CA 1
ATOM 765 C C . PRO A 1 103 ? 7.874 -1.933 -8.636 1.00 88.19 103 PRO A C 1
ATOM 767 O O . PRO A 1 103 ? 7.558 -3.105 -8.455 1.00 88.19 103 PRO A O 1
ATOM 770 N N . HIS A 1 104 ? 8.390 -1.493 -9.788 1.00 88.44 104 HIS A N 1
ATOM 771 C CA . HIS A 1 104 ? 8.583 -2.315 -10.996 1.00 88.44 104 HIS A CA 1
ATOM 772 C C . HIS A 1 104 ? 7.304 -2.831 -11.678 1.00 88.44 104 HIS A C 1
ATOM 774 O O . HIS A 1 104 ? 7.370 -3.739 -12.505 1.00 88.44 104 HIS A O 1
ATOM 780 N N . SER A 1 105 ? 6.156 -2.227 -11.373 1.00 94.06 105 SER A N 1
ATOM 781 C CA . SER A 1 105 ? 4.883 -2.502 -12.039 1.00 94.06 105 SER A CA 1
ATOM 782 C C . SER A 1 105 ? 4.289 -1.223 -12.616 1.00 94.06 105 SER A C 1
ATOM 784 O O . SER A 1 105 ? 4.394 -0.161 -12.004 1.00 94.06 105 SER A O 1
ATOM 786 N N . MET A 1 106 ? 3.638 -1.324 -13.771 1.00 94.88 106 MET A N 1
ATOM 787 C CA . MET A 1 106 ? 2.870 -0.230 -14.361 1.00 94.88 106 MET A CA 1
ATOM 788 C C . MET A 1 106 ? 1.374 -0.415 -14.119 1.00 94.88 106 MET A C 1
ATOM 790 O O . MET A 1 106 ? 0.879 -1.541 -14.064 1.00 94.88 106 MET A O 1
ATOM 794 N N . LEU A 1 107 ? 0.661 0.702 -13.992 1.00 95.75 107 LEU A N 1
ATOM 795 C CA . LEU A 1 107 ? -0.794 0.716 -13.910 1.00 95.75 107 LEU A CA 1
ATOM 796 C C . LEU A 1 107 ? -1.381 0.749 -15.324 1.00 95.75 107 LEU A C 1
ATOM 798 O O . LEU A 1 107 ? -1.080 1.666 -16.085 1.00 95.75 107 LEU A O 1
ATOM 802 N N . ASP A 1 108 ? -2.241 -0.210 -15.649 1.00 94.69 108 ASP A N 1
ATOM 803 C CA . ASP A 1 108 ? -2.961 -0.271 -16.920 1.00 94.69 108 ASP A CA 1
ATOM 804 C C . ASP A 1 108 ? -4.424 -0.651 -16.684 1.00 94.69 108 ASP A C 1
ATOM 806 O O . ASP A 1 108 ? -4.724 -1.699 -16.115 1.00 94.69 108 ASP A O 1
ATOM 810 N N . GLY A 1 109 ? -5.350 0.234 -17.055 1.00 93.56 109 GLY A N 1
ATOM 811 C CA . GLY A 1 109 ? -6.789 -0.013 -16.903 1.00 93.56 109 GLY A CA 1
ATOM 812 C C . GLY A 1 109 ? -7.255 -0.356 -15.477 1.00 93.56 109 GLY A C 1
ATOM 813 O O . GLY A 1 109 ? -8.257 -1.048 -15.326 1.00 93.56 109 GLY A O 1
ATOM 814 N N . GLY A 1 110 ? -6.532 0.088 -14.439 1.00 95.31 110 GLY A N 1
ATOM 815 C CA . GLY A 1 110 ? -6.822 -0.238 -13.034 1.00 95.31 110 GLY A CA 1
ATOM 816 C C . GLY A 1 110 ? -6.172 -1.533 -12.525 1.00 95.31 110 GLY A C 1
ATOM 817 O O . GLY A 1 110 ? -6.323 -1.874 -11.354 1.00 95.31 110 GLY A O 1
ATOM 818 N N . LEU A 1 111 ? -5.411 -2.232 -13.369 1.00 96.06 111 LEU A N 1
ATOM 819 C CA . LEU A 1 111 ? -4.616 -3.404 -13.012 1.00 96.06 111 LEU A CA 1
ATOM 820 C C . LEU A 1 111 ? -3.134 -3.041 -12.909 1.00 96.06 111 LEU A C 1
ATOM 822 O O . LEU A 1 111 ? -2.612 -2.274 -13.716 1.00 96.06 111 LEU A O 1
ATOM 826 N N . CYS A 1 112 ? -2.434 -3.636 -11.949 1.00 96.12 112 CYS A N 1
ATOM 827 C CA . CYS A 1 112 ? -0.979 -3.552 -11.886 1.00 96.12 112 CYS A CA 1
ATOM 828 C C . CYS A 1 112 ? -0.335 -4.702 -12.655 1.00 96.12 112 CYS A C 1
ATOM 830 O O . CYS A 1 112 ? -0.580 -5.869 -12.347 1.00 96.12 112 CYS A O 1
ATOM 832 N N . MET A 1 113 ? 0.504 -4.365 -13.633 1.00 94.25 113 MET A N 1
ATOM 833 C CA . MET A 1 113 ? 1.258 -5.321 -14.440 1.00 94.25 113 MET A CA 1
ATOM 834 C C . MET A 1 113 ? 2.754 -5.158 -14.185 1.00 94.25 113 MET A C 1
ATOM 836 O O . MET A 1 113 ? 3.296 -4.064 -14.338 1.00 94.25 113 MET A O 1
ATOM 840 N N . GLU A 1 114 ? 3.429 -6.242 -13.809 1.00 93.38 114 GLU A N 1
ATOM 841 C CA . GLU A 1 114 ? 4.886 -6.252 -13.661 1.00 93.38 114 GLU A CA 1
ATOM 842 C C . GLU A 1 114 ? 5.575 -6.080 -15.018 1.00 93.38 114 GLU A C 1
ATOM 844 O O . GLU A 1 114 ? 5.133 -6.621 -16.037 1.00 93.38 114 GLU A O 1
ATOM 849 N N . CYS A 1 115 ? 6.687 -5.342 -15.035 1.00 93.75 115 CYS A N 1
ATOM 850 C CA . CYS A 1 115 ? 7.483 -5.224 -16.249 1.00 93.75 115 CYS A CA 1
ATOM 851 C C . CYS A 1 115 ? 8.080 -6.584 -16.634 1.00 93.75 115 CYS A C 1
ATOM 853 O O . CYS A 1 115 ? 8.684 -7.275 -15.812 1.00 93.75 115 CYS A O 1
ATOM 855 N N . LEU A 1 116 ? 7.955 -6.945 -17.913 1.00 93.56 116 LEU A N 1
ATOM 856 C CA . LEU A 1 116 ? 8.574 -8.154 -18.455 1.00 93.56 116 LEU A CA 1
ATOM 857 C C . LEU A 1 116 ? 10.102 -8.089 -18.333 1.00 93.56 116 LEU A C 1
ATOM 859 O O . LEU A 1 116 ? 10.689 -7.012 -18.282 1.00 93.56 116 LEU A O 1
ATOM 863 N N . SER A 1 117 ? 10.774 -9.241 -18.388 1.00 91.38 117 SER A N 1
ATOM 864 C CA . SER A 1 117 ? 12.241 -9.298 -18.297 1.00 91.38 117 SER A CA 1
ATOM 865 C C . SER A 1 117 ? 12.958 -8.485 -19.381 1.00 91.38 117 SER A C 1
ATOM 867 O O . SER A 1 117 ? 14.067 -8.022 -19.149 1.00 91.38 117 SER A O 1
ATOM 869 N N . SER A 1 118 ? 12.338 -8.307 -20.552 1.00 94.69 118 SER A N 1
ATOM 870 C CA . SER A 1 118 ? 12.841 -7.492 -21.668 1.00 94.69 118 SER A CA 1
ATOM 871 C C . SER A 1 118 ? 12.457 -6.010 -21.568 1.00 94.69 118 SER A C 1
ATOM 873 O O . SER A 1 118 ? 12.562 -5.266 -22.546 1.00 94.69 118 SER A O 1
ATOM 875 N N . GLN A 1 119 ? 11.971 -5.582 -20.406 1.00 95.81 119 GLN A N 1
ATOM 876 C CA . GLN A 1 119 ? 11.563 -4.217 -20.123 1.00 95.81 119 GLN A CA 1
ATOM 877 C C . GLN A 1 119 ? 12.202 -3.737 -18.816 1.00 95.81 119 GLN A C 1
ATOM 879 O O . GLN A 1 119 ? 12.604 -4.523 -17.958 1.00 95.81 119 GLN A O 1
ATOM 884 N N . TYR A 1 120 ? 12.280 -2.423 -18.658 1.00 94.69 120 TYR A N 1
ATOM 885 C CA . TYR A 1 120 ? 12.625 -1.764 -17.408 1.00 94.69 120 TYR A CA 1
ATOM 886 C C . TYR A 1 120 ? 11.499 -0.813 -17.004 1.00 94.69 120 TYR A C 1
ATOM 888 O O . TYR A 1 120 ? 10.775 -0.283 -17.846 1.00 94.69 120 TYR A O 1
ATOM 896 N N . TYR A 1 121 ? 11.354 -0.596 -15.700 1.00 95.38 121 TYR A N 1
ATOM 897 C CA . TYR A 1 121 ? 10.405 0.379 -15.177 1.00 95.38 121 TYR A CA 1
ATOM 898 C C . TYR A 1 121 ? 11.008 1.780 -15.258 1.00 95.38 121 TYR A C 1
ATOM 900 O O . TYR A 1 121 ? 12.013 2.065 -14.604 1.00 95.38 121 TYR A O 1
ATOM 908 N N . ASP A 1 122 ? 10.399 2.650 -16.055 1.00 94.69 122 ASP A N 1
ATOM 909 C CA . ASP A 1 122 ? 10.807 4.041 -16.181 1.00 94.69 122 ASP A CA 1
ATOM 910 C C . ASP A 1 122 ? 10.082 4.897 -15.142 1.00 94.69 122 ASP A C 1
ATOM 912 O O . ASP A 1 122 ? 8.890 5.172 -15.269 1.00 94.69 122 ASP A O 1
ATOM 916 N N . THR A 1 123 ? 10.799 5.346 -14.113 1.00 90.88 123 THR A N 1
ATOM 917 C CA . THR A 1 123 ? 10.216 6.114 -13.000 1.00 90.88 123 THR A CA 1
ATOM 918 C C . THR A 1 123 ? 9.695 7.483 -13.426 1.00 90.88 123 THR A C 1
ATOM 920 O O . THR A 1 123 ? 8.807 8.016 -12.767 1.00 90.88 123 THR A O 1
ATOM 923 N N . THR A 1 124 ? 10.210 8.050 -14.523 1.00 92.06 124 THR A N 1
ATOM 924 C CA . THR A 1 124 ? 9.763 9.351 -15.039 1.00 92.06 124 THR A CA 1
ATOM 925 C C . THR A 1 124 ? 8.386 9.265 -15.687 1.00 92.06 124 THR A C 1
ATOM 927 O O . THR A 1 124 ? 7.556 10.142 -15.469 1.00 92.06 124 THR A O 1
ATOM 930 N N . SER A 1 125 ? 8.129 8.218 -16.474 1.00 92.06 125 SER A N 1
ATOM 931 C CA . SER A 1 125 ? 6.823 8.009 -17.115 1.00 92.06 125 SER A CA 1
ATOM 932 C C . SER A 1 125 ? 5.894 7.071 -16.343 1.00 92.06 125 SER A C 1
ATOM 934 O O . SER A 1 125 ? 4.730 6.964 -16.708 1.00 92.06 125 SER A O 1
ATOM 936 N N . ALA A 1 126 ? 6.388 6.402 -15.296 1.00 91.31 126 ALA A N 1
ATOM 937 C CA . ALA A 1 126 ? 5.689 5.351 -14.554 1.00 91.31 126 ALA A CA 1
ATOM 938 C C . ALA A 1 126 ? 5.174 4.204 -15.450 1.00 91.31 126 ALA A C 1
ATOM 940 O O . ALA A 1 126 ? 4.124 3.615 -15.194 1.00 91.31 126 ALA A O 1
ATOM 941 N N . THR A 1 127 ? 5.919 3.880 -16.510 1.00 93.94 127 THR A N 1
ATOM 942 C CA . THR A 1 127 ? 5.571 2.818 -17.467 1.00 93.94 127 THR A CA 1
ATOM 943 C C . THR A 1 127 ? 6.720 1.841 -17.660 1.00 93.94 127 THR A C 1
ATOM 945 O O . THR A 1 127 ? 7.885 2.162 -17.408 1.00 93.94 127 THR A O 1
ATOM 948 N N . CYS A 1 128 ? 6.397 0.634 -18.118 1.00 95.69 128 CYS A N 1
ATOM 949 C CA . CYS A 1 128 ? 7.408 -0.319 -18.543 1.00 95.69 128 CYS A CA 1
ATOM 950 C C . CYS A 1 128 ? 7.861 0.011 -19.971 1.00 95.69 128 CYS A C 1
ATOM 952 O O . CYS A 1 128 ? 7.048 0.111 -20.891 1.00 95.69 128 CYS A O 1
ATOM 954 N N . LYS A 1 129 ? 9.168 0.197 -20.155 1.00 95.75 129 LYS A N 1
ATOM 955 C CA . LYS A 1 129 ? 9.795 0.496 -21.447 1.00 95.75 129 LYS A CA 1
ATOM 956 C C . LYS A 1 129 ? 10.705 -0.639 -21.869 1.00 95.75 129 LYS A C 1
ATOM 958 O O . LYS A 1 129 ? 11.319 -1.294 -21.035 1.00 95.75 129 LYS A O 1
ATOM 963 N N . THR A 1 130 ? 10.795 -0.877 -23.169 1.00 96.94 130 THR A N 1
ATOM 964 C CA . THR A 1 130 ? 11.637 -1.939 -23.723 1.00 96.94 130 THR A CA 1
ATOM 965 C C . THR A 1 130 ? 13.115 -1.646 -23.503 1.00 96.94 130 THR A C 1
ATOM 967 O O . THR A 1 130 ? 13.558 -0.498 -23.566 1.00 96.94 130 THR A O 1
ATOM 970 N N . CYS A 1 131 ? 13.886 -2.701 -23.254 1.00 97.44 131 CYS A N 1
ATOM 971 C CA . CYS A 1 131 ? 15.338 -2.618 -23.247 1.00 97.44 131 CYS A CA 1
ATOM 972 C C . CYS A 1 131 ? 15.885 -2.243 -24.633 1.00 97.44 131 CYS A C 1
ATOM 974 O O . CYS A 1 131 ? 15.183 -2.335 -25.639 1.00 97.44 131 CYS A O 1
ATOM 976 N N . HIS A 1 132 ? 17.160 -1.854 -24.686 1.00 97.50 132 HIS A N 1
ATOM 977 C CA . HIS A 1 132 ? 17.882 -1.758 -25.953 1.00 97.50 132 HIS A CA 1
ATOM 978 C C . HIS A 1 132 ? 17.931 -3.126 -26.652 1.00 97.50 132 HIS A C 1
ATOM 980 O O . HIS A 1 132 ? 18.052 -4.145 -25.973 1.00 97.50 132 HIS A O 1
ATOM 986 N N . ASP A 1 133 ? 17.903 -3.150 -27.987 1.00 96.56 133 ASP A N 1
ATOM 987 C CA . ASP A 1 133 ? 17.748 -4.378 -28.787 1.00 96.56 133 ASP A CA 1
ATOM 988 C C . ASP A 1 133 ? 18.854 -5.424 -28.559 1.00 96.56 133 ASP A C 1
ATOM 990 O O . ASP A 1 133 ? 18.642 -6.621 -28.746 1.00 96.56 133 ASP A O 1
ATOM 994 N N . SER A 1 134 ? 20.043 -4.994 -28.121 1.00 95.12 134 SER A N 1
ATOM 995 C CA . SER A 1 134 ? 21.139 -5.907 -27.760 1.00 95.12 134 SER A CA 1
ATOM 996 C C . SER A 1 134 ? 20.946 -6.597 -26.400 1.00 95.12 134 SER A C 1
ATOM 998 O O . SER A 1 134 ? 21.546 -7.648 -26.150 1.00 95.12 134 SER A O 1
ATOM 1000 N N . CYS A 1 135 ? 20.113 -6.035 -25.518 1.00 96.44 135 CYS A N 1
ATOM 1001 C CA . CYS A 1 135 ? 19.839 -6.577 -24.195 1.00 96.44 135 CYS A CA 1
ATOM 1002 C C . CYS A 1 135 ? 18.621 -7.518 -24.235 1.00 96.44 135 CYS A C 1
ATOM 1004 O O . CYS A 1 135 ? 17.517 -7.123 -24.601 1.00 96.44 135 CYS A O 1
ATOM 1006 N N . ARG A 1 136 ? 18.769 -8.740 -23.713 1.00 96.62 136 ARG A N 1
ATOM 1007 C CA . ARG A 1 136 ? 17.629 -9.618 -23.392 1.00 96.62 136 ARG A CA 1
ATOM 1008 C C . ARG A 1 136 ? 16.881 -9.143 -22.143 1.00 96.62 136 ARG A C 1
ATOM 1010 O O . ARG A 1 136 ? 15.681 -9.363 -22.019 1.00 96.62 136 ARG A O 1
ATOM 1017 N N . SER A 1 137 ? 17.604 -8.539 -21.201 1.00 96.62 137 SER A N 1
ATOM 1018 C CA . SER A 1 137 ? 17.040 -7.898 -20.008 1.00 96.62 137 SER A CA 1
ATOM 1019 C C . SER A 1 137 ? 17.903 -6.728 -19.558 1.00 96.62 137 SER A C 1
ATOM 1021 O O . SER A 1 137 ? 19.105 -6.726 -19.831 1.00 96.62 137 SER A O 1
ATOM 1023 N N . CYS A 1 138 ? 17.319 -5.750 -18.868 1.00 96.19 138 CYS A N 1
ATOM 1024 C CA . CYS A 1 138 ? 17.990 -4.503 -18.498 1.00 96.19 138 CYS A CA 1
ATOM 1025 C C . CYS A 1 138 ? 17.560 -3.981 -17.114 1.00 96.19 138 CYS A C 1
ATOM 1027 O O . CYS A 1 138 ? 16.615 -4.479 -16.497 1.00 96.19 138 CYS A O 1
ATOM 1029 N N . PHE A 1 139 ? 18.299 -3.005 -16.580 1.00 94.81 139 PHE A N 1
ATOM 1030 C CA . PHE A 1 139 ? 17.886 -2.203 -15.414 1.00 94.81 139 PHE A CA 1
ATOM 1031 C C . PHE A 1 139 ? 17.488 -0.769 -15.783 1.00 94.81 139 PHE A C 1
ATOM 1033 O O . PHE A 1 139 ? 17.025 -0.035 -14.915 1.00 94.81 139 PHE A O 1
ATOM 1040 N N . GLY A 1 140 ? 17.666 -0.366 -17.040 1.00 95.19 140 GLY A N 1
ATOM 1041 C CA . GLY A 1 140 ? 17.487 1.011 -17.475 1.00 95.19 140 GLY A CA 1
ATOM 1042 C C . GLY A 1 140 ? 17.557 1.166 -18.997 1.00 95.19 140 GLY A C 1
ATOM 1043 O O . GLY A 1 140 ? 17.646 0.165 -19.715 1.00 95.19 140 GLY A O 1
ATOM 1044 N N . PRO A 1 141 ? 17.512 2.415 -19.486 1.00 95.25 141 PRO A N 1
ATOM 1045 C CA . PRO A 1 141 ? 17.552 2.723 -20.910 1.00 95.25 141 PRO A CA 1
ATOM 1046 C C . PRO A 1 141 ? 18.934 2.503 -21.540 1.00 95.25 141 PRO A C 1
ATOM 1048 O O . PRO A 1 141 ? 19.972 2.684 -20.908 1.00 95.25 141 PRO A O 1
ATOM 1051 N N . GLY A 1 142 ? 18.935 2.246 -22.848 1.00 95.62 142 GLY A N 1
ATOM 1052 C CA . GLY A 1 142 ? 20.142 2.271 -23.675 1.00 95.62 142 GLY A CA 1
ATOM 1053 C C . GLY A 1 142 ? 21.030 1.029 -23.555 1.00 95.62 142 GLY A C 1
ATOM 1054 O O . GLY A 1 142 ? 20.741 0.077 -22.835 1.00 95.62 142 GLY A O 1
ATOM 1055 N N . GLN A 1 143 ? 22.121 1.034 -24.323 1.00 95.19 143 GLN A N 1
ATOM 1056 C CA . GLN A 1 143 ? 22.983 -0.138 -24.514 1.00 95.19 143 GLN A CA 1
ATOM 1057 C C . GLN A 1 143 ? 23.882 -0.479 -23.313 1.00 95.19 143 GLN A C 1
ATOM 1059 O O . GLN A 1 143 ? 24.438 -1.569 -23.288 1.00 95.19 143 GLN A O 1
ATOM 1064 N N . PHE A 1 144 ? 24.038 0.435 -22.348 1.00 95.50 144 PHE A N 1
ATOM 1065 C CA . PHE A 1 144 ? 24.911 0.297 -21.166 1.00 95.50 144 PHE A CA 1
ATOM 1066 C C . PHE A 1 144 ? 24.131 -0.052 -19.890 1.00 95.50 144 PHE A C 1
ATOM 1068 O O . PHE A 1 144 ? 24.571 0.211 -18.775 1.00 95.50 144 PHE A O 1
ATOM 1075 N N . SER A 1 145 ? 22.907 -0.552 -20.042 1.00 96.38 145 SER A N 1
ATOM 1076 C CA . SER A 1 145 ? 22.028 -0.917 -18.928 1.00 96.38 145 SER A CA 1
ATOM 1077 C C . SER A 1 145 ? 21.562 -2.368 -19.007 1.00 96.38 145 SER A C 1
ATOM 1079 O O . SER A 1 145 ? 20.515 -2.722 -18.458 1.00 96.38 145 SER A O 1
ATOM 1081 N N . CYS A 1 146 ? 22.311 -3.224 -19.704 1.00 95.81 146 CYS A N 1
ATOM 1082 C CA . CYS A 1 146 ? 21.968 -4.628 -19.870 1.00 95.81 146 CYS A CA 1
ATOM 1083 C C . CYS A 1 146 ? 22.275 -5.434 -18.595 1.00 95.81 146 CYS A C 1
ATOM 1085 O O . CYS A 1 146 ? 23.322 -5.280 -17.975 1.00 95.81 146 CYS A O 1
ATOM 1087 N N . LYS A 1 147 ? 21.366 -6.349 -18.245 1.00 94.88 147 LYS A N 1
ATOM 1088 C CA . LYS A 1 147 ? 21.572 -7.425 -17.256 1.00 94.88 147 LYS A CA 1
ATOM 1089 C C . LYS A 1 147 ? 21.840 -8.776 -17.914 1.00 94.88 147 LYS A C 1
ATOM 1091 O O . LYS A 1 147 ? 22.455 -9.645 -17.317 1.00 94.88 147 LYS A O 1
ATOM 1096 N N . ALA A 1 148 ? 21.313 -8.976 -19.120 1.00 94.94 148 ALA A N 1
ATOM 1097 C CA . ALA A 1 148 ? 21.540 -10.172 -19.918 1.00 94.94 148 ALA A CA 1
ATOM 1098 C C . ALA A 1 148 ? 21.451 -9.812 -21.397 1.00 94.94 148 ALA A C 1
ATOM 1100 O O . ALA A 1 148 ? 20.712 -8.895 -21.764 1.00 94.94 148 ALA A O 1
ATOM 1101 N N . CYS A 1 149 ? 22.154 -10.565 -22.235 1.00 93.94 149 CYS A N 1
ATOM 1102 C CA . CYS A 1 149 ? 22.299 -10.280 -23.656 1.00 93.94 149 CYS A CA 1
ATOM 1103 C C . CYS A 1 149 ? 21.483 -11.222 -24.530 1.00 93.94 149 CYS A C 1
ATOM 1105 O O . CYS A 1 149 ? 21.203 -12.365 -24.157 1.00 93.94 149 CYS A O 1
ATOM 1107 N N . VAL A 1 150 ? 21.063 -10.715 -25.688 1.00 94.06 150 VAL A N 1
ATOM 1108 C CA . VAL A 1 150 ? 20.482 -11.554 -26.738 1.00 94.06 150 VAL A CA 1
ATOM 1109 C C . VAL A 1 150 ? 21.615 -12.380 -27.364 1.00 94.06 150 VAL A C 1
ATOM 1111 O O . VAL A 1 150 ? 22.640 -11.800 -27.722 1.00 94.06 150 VAL A O 1
ATOM 1114 N N . PRO A 1 151 ? 21.478 -13.710 -27.519 1.00 90.56 151 PRO A N 1
ATOM 1115 C CA . PRO A 1 151 ? 22.489 -14.512 -28.207 1.00 90.56 151 PRO A CA 1
ATOM 1116 C C . PRO A 1 151 ? 22.729 -14.012 -29.646 1.00 90.56 151 PRO A C 1
ATOM 1118 O O . PRO A 1 151 ? 21.758 -13.649 -30.312 1.00 90.56 151 PRO A O 1
ATOM 1121 N N . PRO A 1 152 ? 23.975 -14.010 -30.164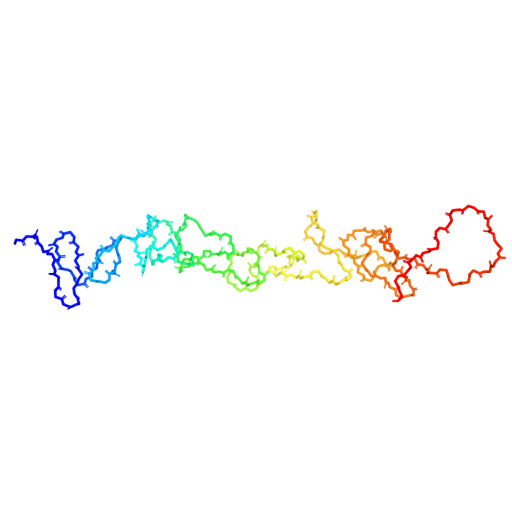 1.00 89.88 152 PRO A N 1
ATOM 1122 C CA . PRO A 1 152 ? 25.219 -14.539 -29.587 1.00 89.88 152 PRO A CA 1
ATOM 1123 C C . PRO A 1 152 ? 26.048 -13.491 -28.813 1.00 89.88 152 PRO A C 1
ATOM 1125 O O . PRO A 1 152 ? 27.255 -13.654 -28.654 1.00 89.88 152 PRO A O 1
ATOM 1128 N N . LEU A 1 153 ? 25.443 -12.377 -28.392 1.00 89.88 153 LEU A N 1
ATOM 1129 C CA . LEU A 1 153 ? 26.147 -11.353 -27.622 1.00 89.88 153 LEU A CA 1
ATOM 1130 C C . LEU A 1 153 ? 26.343 -11.810 -26.176 1.00 89.88 153 LEU A C 1
ATOM 1132 O O . LEU A 1 153 ? 25.507 -12.516 -25.610 1.00 89.88 153 LEU A O 1
ATOM 1136 N N . HIS A 1 154 ? 27.420 -11.335 -25.564 1.00 89.75 154 HIS A N 1
ATOM 1137 C CA . HIS A 1 154 ? 27.756 -11.599 -24.174 1.00 89.75 154 HIS A CA 1
ATOM 1138 C C . HIS A 1 154 ? 27.828 -10.295 -23.387 1.00 89.75 154 HIS A C 1
ATOM 1140 O O . HIS A 1 154 ? 28.059 -9.220 -23.948 1.00 89.75 154 HIS A O 1
ATOM 1146 N N . LEU A 1 155 ? 27.599 -10.401 -22.080 1.00 89.81 155 LEU A N 1
ATOM 1147 C CA . LEU A 1 155 ? 27.586 -9.251 -21.192 1.00 89.81 155 LEU A CA 1
ATOM 1148 C C . LEU A 1 155 ? 29.018 -8.854 -20.835 1.00 89.81 155 LEU A C 1
ATOM 1150 O O . LEU A 1 155 ? 29.738 -9.616 -20.196 1.00 89.81 155 LEU A O 1
ATOM 1154 N N . ASP A 1 156 ? 29.402 -7.636 -21.200 1.00 88.56 156 ASP A N 1
ATOM 1155 C CA . ASP A 1 156 ? 30.508 -6.935 -20.563 1.00 88.56 156 ASP A CA 1
ATOM 1156 C C . ASP A 1 156 ? 30.014 -6.400 -19.215 1.00 88.56 156 ASP A C 1
ATOM 1158 O O . ASP A 1 156 ? 29.342 -5.366 -19.146 1.00 88.56 156 ASP A O 1
ATOM 1162 N N . GLN A 1 157 ? 30.323 -7.126 -18.139 1.00 85.44 157 GLN A N 1
ATOM 1163 C CA . GLN A 1 157 ? 29.910 -6.769 -16.780 1.00 85.44 157 GLN A CA 1
ATOM 1164 C C . GLN A 1 157 ? 30.439 -5.399 -16.329 1.00 85.44 157 GLN A C 1
ATOM 1166 O O . GLN A 1 157 ? 29.800 -4.748 -15.503 1.00 85.44 157 GLN A O 1
ATOM 1171 N N . LEU A 1 158 ? 31.584 -4.946 -16.853 1.00 86.81 158 LEU A N 1
ATOM 1172 C CA . LEU A 1 158 ? 32.203 -3.692 -16.423 1.00 86.81 158 LEU A CA 1
ATOM 1173 C C . LEU A 1 158 ? 31.420 -2.482 -16.937 1.00 86.81 158 LEU A C 1
ATOM 1175 O O . LEU A 1 158 ? 31.218 -1.517 -16.204 1.00 86.81 158 LEU A O 1
ATOM 1179 N N . ASN A 1 159 ? 30.959 -2.555 -18.187 1.00 89.00 159 ASN A N 1
ATOM 1180 C CA . ASN A 1 159 ? 30.226 -1.473 -18.847 1.00 89.00 159 ASN A CA 1
ATOM 1181 C C . ASN A 1 159 ? 28.712 -1.722 -18.925 1.00 89.00 159 ASN A C 1
ATOM 1183 O O . ASN A 1 159 ? 27.981 -0.886 -19.454 1.00 89.00 159 ASN A O 1
ATOM 1187 N N . SER A 1 160 ? 28.234 -2.866 -18.415 1.00 92.75 160 SER A N 1
ATOM 1188 C CA . SER A 1 160 ? 26.832 -3.300 -18.507 1.00 92.75 160 SER A CA 1
ATOM 1189 C C . SER A 1 160 ? 26.289 -3.261 -19.942 1.00 92.75 160 SER A C 1
ATOM 1191 O O . SER A 1 160 ? 25.139 -2.888 -20.185 1.00 92.75 160 SER A O 1
ATOM 1193 N N . GLN A 1 161 ? 27.131 -3.636 -20.906 1.00 93.44 161 GLN A N 1
ATOM 1194 C CA . GLN A 1 161 ? 26.827 -3.606 -22.334 1.00 93.44 161 GLN A CA 1
ATOM 1195 C C . GLN A 1 161 ? 26.931 -4.997 -22.950 1.00 93.44 161 GLN A C 1
ATOM 1197 O O . GLN A 1 161 ? 27.778 -5.799 -22.576 1.00 93.44 161 GLN A O 1
ATOM 1202 N N . CYS A 1 162 ? 26.090 -5.270 -23.944 1.00 92.50 162 CYS A N 1
ATOM 1203 C CA . CYS A 1 162 ? 26.203 -6.474 -24.756 1.00 92.50 162 CYS A CA 1
ATOM 1204 C C . CYS A 1 162 ? 27.147 -6.265 -25.940 1.00 92.50 162 CYS A C 1
ATOM 1206 O O . CYS A 1 162 ? 26.913 -5.391 -26.778 1.00 92.50 162 CYS A O 1
ATOM 1208 N N . VAL A 1 163 ? 28.184 -7.096 -26.014 1.00 90.38 163 VAL A N 1
ATOM 1209 C CA . VAL A 1 163 ? 29.219 -7.075 -27.054 1.00 90.38 163 VAL A CA 1
ATOM 1210 C C . VAL A 1 163 ? 29.444 -8.484 -27.602 1.00 90.38 163 VAL A C 1
ATOM 1212 O O . VAL A 1 163 ? 29.144 -9.482 -26.947 1.00 90.38 163 VAL A O 1
ATOM 1215 N N . SER A 1 164 ? 29.965 -8.596 -28.820 1.00 85.56 164 SER A N 1
ATOM 1216 C CA . SER A 1 164 ? 30.468 -9.875 -29.327 1.00 85.56 164 SER A CA 1
ATOM 1217 C C . SER A 1 164 ? 31.784 -10.203 -28.619 1.00 85.56 164 SER A C 1
ATOM 1219 O O . SER A 1 164 ? 32.721 -9.410 -28.720 1.00 85.56 164 SER A O 1
ATOM 1221 N N . CYS A 1 165 ? 31.900 -11.345 -27.931 1.00 73.12 165 CYS A N 1
ATOM 1222 C CA . CYS A 1 165 ? 33.212 -11.750 -27.419 1.00 73.12 165 CYS A CA 1
ATOM 1223 C C . CYS A 1 165 ? 34.147 -12.011 -28.599 1.00 73.12 165 CYS A C 1
ATOM 1225 O O . CYS A 1 165 ? 33.785 -12.708 -29.550 1.00 73.12 165 CYS A O 1
ATOM 1227 N N . CYS A 1 166 ? 35.361 -11.475 -28.523 1.00 63.12 166 CYS A N 1
ATOM 1228 C CA . CYS A 1 166 ? 36.395 -11.737 -29.510 1.00 63.12 166 CYS A CA 1
ATOM 1229 C C . CYS A 1 166 ? 36.782 -13.222 -29.472 1.00 63.12 166 CYS A C 1
ATOM 1231 O O . CYS A 1 166 ? 37.611 -13.639 -28.666 1.00 63.12 166 CYS A O 1
ATOM 1233 N N . GLN A 1 167 ? 36.200 -14.031 -30.354 1.00 56.78 167 GLN A N 1
ATOM 1234 C CA . GLN A 1 167 ? 36.779 -15.319 -30.712 1.00 56.78 167 GLN A CA 1
ATOM 1235 C C . GLN A 1 167 ? 37.918 -15.060 -31.707 1.00 56.78 167 GLN A C 1
ATOM 1237 O O . GLN A 1 167 ? 37.693 -14.481 -32.766 1.00 56.78 167 GLN A O 1
ATOM 1242 N N . ASN A 1 168 ? 39.120 -15.517 -31.340 1.00 45.12 168 ASN A N 1
ATOM 1243 C CA . ASN A 1 168 ? 40.410 -15.450 -32.047 1.00 45.12 168 ASN A CA 1
ATOM 1244 C C . ASN A 1 168 ? 41.308 -14.244 -31.734 1.00 45.12 168 ASN A C 1
ATOM 1246 O O . ASN A 1 168 ? 41.389 -13.275 -32.483 1.00 45.12 168 ASN A O 1
ATOM 1250 N N . GLN A 1 169 ? 42.137 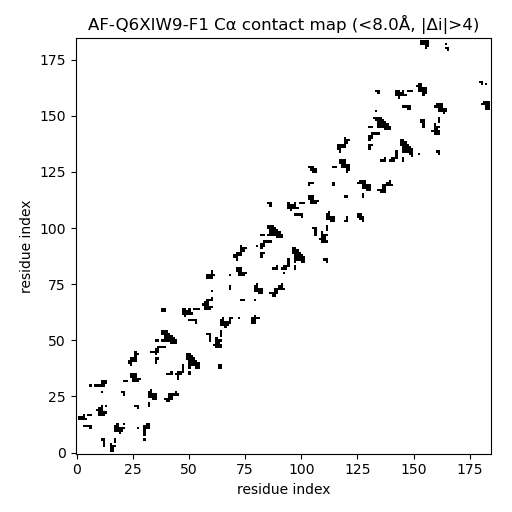-14.398 -30.696 1.00 45.69 169 GLN A N 1
ATOM 1251 C CA . GLN A 1 169 ? 43.492 -13.851 -30.751 1.00 45.69 169 GLN A CA 1
ATOM 1252 C C . GLN A 1 169 ? 44.277 -14.621 -31.825 1.00 45.69 169 GLN A C 1
ATOM 1254 O O . GLN A 1 169 ? 44.785 -15.710 -31.567 1.00 45.69 169 GLN A O 1
ATOM 1259 N N . THR A 1 170 ? 44.430 -14.060 -33.022 1.00 39.31 170 THR A N 1
ATOM 1260 C CA . THR A 1 170 ? 45.679 -14.283 -33.756 1.00 39.31 170 THR A CA 1
ATOM 1261 C C . THR A 1 170 ? 46.710 -13.328 -33.174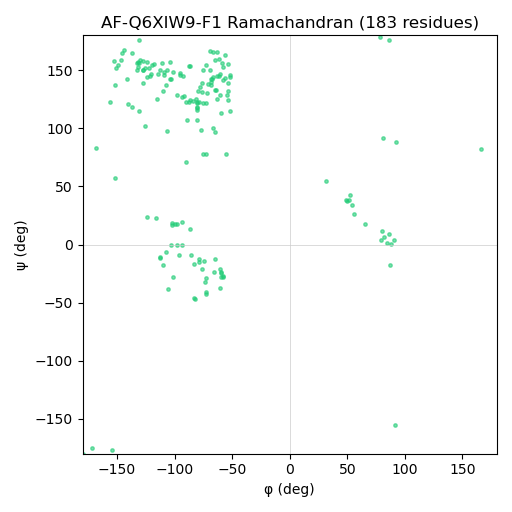 1.00 39.31 170 THR A C 1
ATOM 1263 O O . THR A 1 170 ? 46.489 -12.121 -33.134 1.00 39.31 170 THR A O 1
ATOM 1266 N N . LEU A 1 171 ? 47.810 -13.888 -32.672 1.00 46.94 171 LEU A N 1
ATOM 1267 C CA . LEU A 1 171 ? 48.993 -13.203 -32.148 1.00 46.94 171 LEU A CA 1
ATOM 1268 C C . LEU A 1 171 ? 49.597 -12.229 -33.179 1.00 46.94 171 LEU A C 1
ATOM 1270 O O . LEU A 1 171 ? 50.600 -12.548 -33.805 1.00 46.94 171 LEU A O 1
ATOM 1274 N N . ALA A 1 172 ? 49.010 -11.050 -33.361 1.00 43.75 172 ALA A N 1
ATOM 1275 C CA . ALA A 1 172 ? 49.616 -9.939 -34.086 1.00 43.75 172 ALA A CA 1
ATOM 1276 C C . ALA A 1 172 ? 48.800 -8.665 -33.843 1.00 43.75 172 ALA A C 1
ATOM 1278 O O . ALA A 1 172 ? 47.921 -8.352 -34.626 1.00 43.75 172 ALA A O 1
ATOM 1279 N N . GLU A 1 173 ? 49.064 -7.993 -32.719 1.00 39.47 173 GLU A N 1
ATOM 1280 C CA . GLU A 1 173 ? 49.137 -6.524 -32.579 1.00 39.47 173 GLU A CA 1
ATOM 1281 C C . GLU A 1 173 ? 49.110 -6.164 -31.089 1.00 39.47 173 GLU A C 1
ATOM 1283 O O . GLU A 1 173 ? 48.099 -5.825 -30.479 1.00 39.47 173 GLU A O 1
ATOM 1288 N N . LYS A 1 174 ? 50.293 -6.247 -30.470 1.00 43.72 174 LYS A N 1
ATOM 1289 C CA . LYS A 1 174 ? 50.584 -5.535 -29.225 1.00 43.72 174 LYS A CA 1
ATOM 1290 C C . LYS A 1 174 ? 50.738 -4.052 -29.550 1.00 43.72 174 LYS A C 1
ATOM 1292 O O . LYS A 1 174 ? 51.864 -3.563 -29.614 1.00 43.72 174 LYS A O 1
ATOM 1297 N N . THR A 1 175 ? 49.648 -3.319 -29.754 1.00 44.09 175 THR A N 1
ATOM 1298 C CA . THR A 1 175 ? 49.667 -1.858 -29.588 1.00 44.09 175 THR A CA 1
ATOM 1299 C C . THR A 1 175 ? 48.259 -1.332 -29.296 1.00 44.09 175 THR A C 1
ATOM 1301 O O . THR A 1 175 ? 47.351 -1.507 -30.093 1.00 44.09 175 THR A O 1
ATOM 1304 N N . SER A 1 176 ? 48.119 -0.644 -28.158 1.00 40.25 176 SER A N 1
ATOM 1305 C CA . SER A 1 176 ? 46.938 0.110 -27.698 1.00 40.25 176 SER A CA 1
ATOM 1306 C C . SER A 1 176 ? 45.782 -0.678 -27.044 1.00 40.25 176 SER A C 1
ATOM 1308 O O . SER A 1 176 ? 44.855 -1.141 -27.692 1.00 40.25 176 SER A O 1
ATOM 1310 N N . SER A 1 177 ? 45.856 -0.797 -25.711 1.00 42.00 177 SER A N 1
ATOM 1311 C CA . SER A 1 177 ? 44.735 -0.785 -24.743 1.00 42.00 177 SER A CA 1
ATOM 1312 C C . SER A 1 177 ? 43.362 -1.345 -25.169 1.00 42.00 177 SER A C 1
ATOM 1314 O O . SER A 1 177 ? 42.348 -0.670 -24.998 1.00 42.00 177 SER A O 1
ATOM 1316 N N . ALA A 1 178 ? 43.291 -2.584 -25.651 1.00 43.72 178 ALA A N 1
ATOM 1317 C CA . ALA A 1 178 ? 42.028 -3.310 -25.779 1.00 43.72 178 ALA A CA 1
ATOM 1318 C C . ALA A 1 178 ? 41.968 -4.398 -24.701 1.00 43.72 178 ALA A C 1
ATOM 1320 O O . ALA A 1 178 ? 42.565 -5.468 -24.831 1.00 43.72 178 ALA A O 1
ATOM 1321 N N . ALA A 1 179 ? 41.289 -4.088 -23.596 1.00 47.12 179 ALA A N 1
ATOM 1322 C CA . ALA A 1 179 ? 40.931 -5.068 -22.582 1.00 47.12 179 ALA A CA 1
ATOM 1323 C C . ALA A 1 179 ? 40.066 -6.146 -23.252 1.00 47.12 179 ALA A C 1
ATOM 1325 O O . ALA A 1 179 ? 38.967 -5.856 -23.717 1.00 47.12 179 ALA A O 1
ATOM 1326 N N . CYS A 1 180 ? 40.580 -7.374 -23.354 1.00 52.72 180 CYS A N 1
ATOM 1327 C CA . CYS A 1 180 ? 39.763 -8.512 -23.761 1.00 52.72 180 CYS A CA 1
ATOM 1328 C C . CYS A 1 180 ? 38.537 -8.572 -22.842 1.00 52.72 180 CYS A C 1
ATOM 1330 O O . CYS A 1 180 ? 38.693 -8.588 -21.621 1.00 52.72 180 CYS A O 1
ATOM 1332 N N . CYS A 1 181 ? 37.343 -8.561 -23.439 1.00 58.31 181 CYS A N 1
ATOM 1333 C CA . CYS A 1 181 ? 36.070 -8.633 -22.734 1.00 58.31 181 CYS A CA 1
ATOM 1334 C C . CYS A 1 181 ? 36.090 -9.831 -21.781 1.00 58.31 181 CYS A C 1
ATOM 1336 O O . CYS A 1 181 ? 36.173 -10.977 -22.226 1.00 58.31 181 CYS A O 1
ATOM 1338 N N . ASN A 1 182 ? 36.029 -9.569 -20.475 1.00 60.50 182 ASN A N 1
ATOM 1339 C CA . ASN A 1 182 ? 35.775 -10.605 -19.484 1.00 60.50 182 ASN A CA 1
ATOM 1340 C C . ASN A 1 182 ? 34.281 -10.942 -19.564 1.00 60.50 182 ASN A C 1
ATOM 1342 O O . ASN A 1 182 ? 33.470 -10.400 -18.821 1.00 60.50 182 ASN A O 1
ATOM 1346 N N . CYS A 1 183 ? 33.919 -11.720 -20.582 1.00 60.94 183 CYS A N 1
ATOM 1347 C CA . CYS A 1 183 ? 32.561 -12.179 -20.805 1.00 60.94 183 CYS A CA 1
ATOM 1348 C C . CYS A 1 183 ? 32.244 -13.303 -19.812 1.00 60.94 183 CYS A C 1
ATOM 1350 O O . CYS A 1 183 ? 33.019 -14.258 -19.724 1.00 60.94 183 CYS A O 1
ATOM 1352 N N . ASP A 1 184 ? 31.103 -13.242 -19.124 1.00 59.09 184 ASP A N 1
ATOM 1353 C CA . ASP A 1 184 ? 30.593 -14.427 -18.427 1.00 59.09 184 ASP A CA 1
ATOM 1354 C C . ASP A 1 184 ? 30.334 -15.544 -19.451 1.00 59.09 184 ASP A C 1
ATOM 1356 O O . ASP A 1 184 ? 29.709 -15.310 -20.496 1.00 59.09 184 ASP A O 1
ATOM 1360 N N . GLY A 1 185 ? 30.881 -16.728 -19.160 1.00 50.53 185 GLY A N 1
ATOM 1361 C CA . GLY A 1 185 ? 30.769 -17.941 -19.975 1.00 50.53 185 GLY A CA 1
ATOM 1362 C C . GLY A 1 185 ? 29.406 -18.607 -19.887 1.00 50.53 185 GLY A C 1
ATOM 1363 O O . GLY A 1 185 ? 28.839 -18.649 -18.772 1.00 50.53 185 GLY A O 1
#

Sequence (185 aa):
RTNCSNCSKGLELQNGECRTTCADGYYSDRGICAKCYLSCHTCSGPRRNQCVQCPAGWQLAAGECHPECPEGFYKSDFGCQKCHHYCKTCNDAGPLACTSCPPHSMLDGGLCMECLSSQYYDTTSATCKTCHDSCRSCFGPGQFSCKACVPPLHLDQLNSQCVSCCQNQTLAEKTSSAACCNCDG

Organism: Drosophila yakuba (NCBI:txid7245)

InterPro domains:
  IPR006212 Furin-like repeat [SM00261] (30-75)
  IPR006212 Furin-like repeat [SM00261] (77-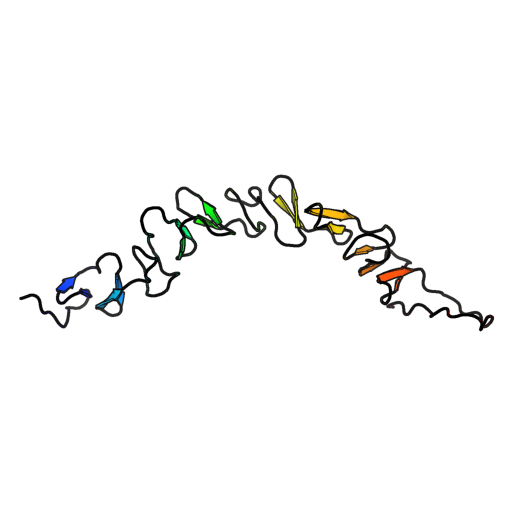122)
  IPR006212 Furin-like repeat [SM00261] (125-172)
  IPR006212 Furin-like repeat [cd00064] (35-79)
  IPR006212 Furin-like repeat [cd00064] (82-129)
  IPR009030 Growth factor receptor cysteine-rich domain superfamily [SSF57184] (33-184)

pLDDT: mean 88.55, std 14.98, range [39.31, 97.69]

Secondary structure (DSSP, 8-state):
----S---TT-EEETTEEESSPPTTEEEETTEEEEPPTT-SEESSSSTT-EEEPPTT-EEETTEEESSPPTTEEEETTEEEEPPTT-SEESSSSTT-EEE--TTEEEETTEEEEPPTTEEEETTTTEEEEPPTTEEEESSSSTT-EEEE-TT-EEETTTTEEE-------S----S------B--

Nearest PDB structures (foldseek):
  5o7p-assembly1_C  TM=4.346E-01  e=5.816E-04  Homo sapiens
  8u4j-assembly1_A  TM=4.282E-01  e=8.301E-04  Homo sapiens
  3ltg-assembly1_A  TM=2.466E-01  e=9.442E-03  Drosophila melanogaster
  7qid-assembly1_C  TM=3.021E-01  e=7.983E-02  Homo sapiens
  8xkm-assembly1_B  TM=3.465E-01  e=2.943E-01  Homo sapiens

Solvent-accessible surface area (backbone atoms only — not comparable to full-atom values): 10309 Å² total; per-residue (Å²): 134,84,70,48,90,79,52,63,92,82,25,27,35,48,96,30,40,69,31,82,64,54,58,85,36,24,22,81,53,96,50,29,44,41,64,32,27,92,65,35,36,26,29,81,38,66,49,67,58,28,29,75,40,39,45,93,82,38,27,46,42,87,28,25,54,31,76,54,60,53,92,36,27,21,75,50,100,88,31,31,42,72,34,32,92,66,32,41,29,30,70,45,80,50,67,58,25,28,76,38,39,45,89,59,33,22,70,54,93,25,27,55,43,70,45,52,65,45,20,21,61,36,80,89,78,54,37,62,38,70,31,29,89,53,28,44,17,29,76,37,76,49,64,59,20,33,74,37,36,37,84,86,32,29,40,32,73,90,62,21,24,50,40,72,70,84,82,74,88,69,96,77,76,97,72,80,96,71,80,78,73,72,50,74,129

Radius of gyration: 30.94 Å; Cα contacts (8 Å, |Δi|>4): 426; chains: 1; bounding box: 72×28×84 Å